Protein AF-A0A146KFC8-F1 (afdb_monomer_lite)

Organism: NCBI:txid1076344

Radius of gyration: 17.59 Å; chains: 1; bounding box: 48×44×42 Å

Structure (mmCIF, N/CA/C/O backbone):
data_AF-A0A146KFC8-F1
#
_entry.id   AF-A0A146KFC8-F1
#
loop_
_atom_site.group_PDB
_atom_site.id
_atom_site.type_symbol
_atom_site.label_atom_id
_atom_site.label_alt_id
_atom_site.label_comp_id
_atom_site.label_asym_id
_atom_site.label_entity_id
_atom_site.label_seq_id
_atom_site.pdbx_PDB_ins_code
_atom_site.Cartn_x
_atom_site.Cartn_y
_atom_site.Cartn_z
_atom_site.occupancy
_atom_site.B_iso_or_equiv
_atom_site.auth_seq_id
_atom_site.auth_comp_id
_atom_site.auth_asym_id
_atom_site.auth_atom_id
_atom_site.pdbx_PDB_model_num
ATOM 1 N N . GLN A 1 1 ? -3.294 -21.845 -7.223 1.00 36.97 1 GLN A N 1
ATOM 2 C CA . GLN A 1 1 ? -2.438 -20.679 -7.532 1.00 36.97 1 GLN A CA 1
ATOM 3 C C . GLN A 1 1 ? -1.546 -20.456 -6.321 1.00 36.97 1 GLN A C 1
ATOM 5 O O . GLN A 1 1 ? -2.034 -20.612 -5.211 1.00 36.97 1 GLN A O 1
ATOM 10 N N . GLY A 1 2 ? -0.238 -20.285 -6.530 1.00 43.56 2 GLY A N 1
ATOM 11 C CA . GLY A 1 2 ? 0.755 -20.310 -5.452 1.00 43.56 2 GLY A CA 1
ATOM 12 C C . GLY A 1 2 ? 0.636 -19.093 -4.543 1.00 43.56 2 GLY A C 1
ATOM 13 O O . GLY A 1 2 ? 0.646 -17.970 -5.039 1.00 43.56 2 GLY A O 1
ATOM 14 N N . VAL A 1 3 ? 0.520 -19.348 -3.242 1.00 50.53 3 VAL A N 1
ATOM 15 C CA . VAL A 1 3 ? 0.493 -18.348 -2.172 1.00 50.53 3 VAL A CA 1
ATOM 16 C C . VAL A 1 3 ? 1.714 -17.424 -2.313 1.00 50.53 3 VAL A C 1
ATOM 18 O O . VAL A 1 3 ? 2.828 -17.904 -2.531 1.00 50.53 3 VAL A O 1
ATOM 21 N N . ASN A 1 4 ? 1.512 -16.103 -2.240 1.00 58.44 4 ASN A N 1
ATOM 22 C CA . ASN A 1 4 ? 2.570 -15.087 -2.408 1.00 58.44 4 ASN A CA 1
ATOM 23 C C . ASN A 1 4 ? 3.562 -15.026 -1.231 1.00 58.44 4 ASN A C 1
ATOM 25 O O . ASN A 1 4 ? 4.463 -14.196 -1.230 1.00 58.44 4 ASN A O 1
ATOM 29 N N . TYR A 1 5 ? 3.391 -15.908 -0.255 1.00 59.38 5 TYR A N 1
ATOM 30 C CA . TYR A 1 5 ? 4.195 -16.071 0.943 1.00 59.38 5 TYR A CA 1
ATOM 31 C C . TYR A 1 5 ? 4.290 -17.567 1.270 1.00 59.38 5 TYR A C 1
ATOM 33 O O . TYR A 1 5 ? 3.478 -18.366 0.789 1.00 59.38 5 TYR A O 1
ATOM 41 N N . PRO A 1 6 ? 5.291 -17.996 2.055 1.00 58.28 6 PRO A N 1
ATOM 42 C CA . PRO A 1 6 ? 5.449 -19.402 2.392 1.00 58.28 6 PRO A CA 1
ATOM 43 C C . PRO A 1 6 ? 4.183 -19.934 3.078 1.00 58.28 6 PRO A C 1
ATOM 45 O O . PRO A 1 6 ? 3.779 -19.407 4.110 1.00 58.28 6 PRO A O 1
ATOM 48 N N . ALA A 1 7 ? 3.585 -21.009 2.553 1.00 57.47 7 ALA A N 1
ATOM 49 C CA . ALA A 1 7 ? 2.538 -21.746 3.259 1.00 57.47 7 ALA A CA 1
ATOM 50 C C . ALA A 1 7 ? 3.160 -22.375 4.517 1.00 57.47 7 ALA A C 1
ATOM 52 O O . ALA A 1 7 ? 3.797 -23.428 4.439 1.00 57.47 7 ALA A O 1
ATOM 53 N N . ARG A 1 8 ? 3.098 -21.692 5.664 1.00 56.09 8 ARG A N 1
ATOM 54 C CA . ARG A 1 8 ? 3.818 -22.112 6.873 1.00 56.09 8 ARG A CA 1
ATOM 55 C C . ARG A 1 8 ? 2.990 -21.911 8.132 1.00 56.09 8 ARG A C 1
ATOM 57 O O . ARG A 1 8 ? 2.421 -20.852 8.354 1.00 56.09 8 ARG A O 1
ATOM 64 N N . LYS A 1 9 ? 3.066 -22.914 9.013 1.00 56.53 9 LYS A N 1
ATOM 65 C CA . LYS A 1 9 ? 2.663 -22.829 10.427 1.00 56.53 9 LYS A CA 1
ATOM 66 C C . LYS A 1 9 ? 3.503 -21.815 11.230 1.00 56.53 9 LYS A C 1
ATOM 68 O O . LYS A 1 9 ? 3.127 -21.476 12.340 1.00 56.53 9 LYS A O 1
ATOM 73 N N . ASP A 1 10 ? 4.587 -21.297 10.641 1.00 68.81 10 ASP A N 1
ATOM 74 C CA . ASP A 1 10 ? 5.589 -20.455 11.309 1.00 68.81 10 ASP A CA 1
ATOM 75 C C . ASP A 1 10 ? 5.608 -18.998 10.820 1.00 68.81 10 ASP A C 1
ATOM 77 O O . ASP A 1 10 ? 6.592 -18.296 11.055 1.00 68.81 10 ASP A O 1
ATOM 81 N N . ILE A 1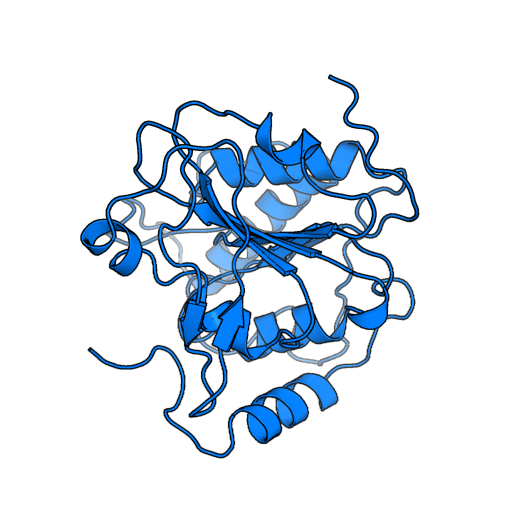 11 ? 4.584 -18.525 10.099 1.00 74.69 11 ILE A N 1
ATOM 82 C CA . ILE A 1 11 ? 4.632 -17.174 9.515 1.00 74.69 11 ILE A CA 1
ATOM 83 C C . ILE A 1 11 ? 4.742 -16.074 10.579 1.00 74.69 11 ILE A C 1
ATOM 85 O O . ILE A 1 11 ? 5.493 -15.123 10.392 1.00 74.69 11 ILE A O 1
ATOM 89 N N . GLU A 1 12 ? 4.116 -16.259 11.743 1.00 74.19 12 GLU A N 1
ATOM 90 C CA . GLU A 1 12 ? 4.261 -15.350 12.887 1.00 74.19 12 GLU A CA 1
ATOM 91 C C . GLU A 1 12 ? 5.712 -15.302 13.395 1.00 74.19 12 GLU A C 1
ATOM 93 O O . GLU A 1 12 ? 6.261 -14.229 13.637 1.00 74.19 12 GLU A O 1
ATOM 98 N N . SER A 1 13 ? 6.371 -16.462 13.504 1.00 78.06 13 SER A N 1
ATOM 99 C CA . SER A 1 13 ? 7.783 -16.558 13.900 1.00 78.06 13 SER A CA 1
ATOM 100 C C . SER A 1 13 ? 8.711 -15.937 12.850 1.00 78.06 13 SER A C 1
ATOM 102 O O . SER A 1 13 ? 9.663 -15.234 13.193 1.00 78.06 13 SER A O 1
ATOM 104 N N . TYR A 1 14 ? 8.407 -16.141 11.565 1.00 81.12 14 TYR A N 1
ATOM 105 C CA . TYR A 1 14 ? 9.132 -15.551 10.442 1.00 81.12 14 TYR A CA 1
ATOM 106 C C . TYR A 1 14 ? 9.055 -14.020 10.458 1.00 81.12 14 TYR A C 1
ATOM 108 O O . TYR A 1 14 ? 10.096 -13.363 10.491 1.00 81.12 14 TYR A O 1
ATOM 116 N N . VAL A 1 15 ? 7.843 -13.461 10.523 1.00 76.25 15 VAL A N 1
ATOM 117 C CA . VAL A 1 15 ? 7.619 -12.010 10.590 1.00 76.25 15 VAL A CA 1
ATOM 118 C C . VAL A 1 15 ? 8.284 -11.424 11.833 1.00 76.25 15 VAL A C 1
ATOM 120 O O . VAL A 1 15 ? 9.022 -10.445 11.729 1.00 76.25 15 VAL A O 1
ATOM 123 N N . LYS A 1 16 ? 8.131 -12.064 12.998 1.00 76.94 16 LYS A N 1
ATOM 124 C CA . LYS A 1 16 ? 8.766 -11.612 14.244 1.00 76.94 16 LYS A CA 1
ATOM 125 C C . LYS A 1 16 ? 10.293 -11.614 14.151 1.00 76.94 16 LYS A C 1
ATOM 127 O O . LYS A 1 16 ? 10.937 -10.686 14.634 1.00 76.94 16 LYS A O 1
ATOM 132 N N . LYS A 1 17 ? 10.893 -12.628 13.519 1.00 81.44 17 LYS A N 1
ATOM 133 C CA . LYS A 1 17 ? 12.345 -12.691 13.296 1.00 81.44 17 LYS A CA 1
ATOM 134 C C . LYS A 1 17 ? 12.825 -11.546 12.403 1.00 81.44 17 LYS A C 1
ATOM 136 O O . LYS A 1 17 ? 13.843 -10.928 12.716 1.00 81.44 17 LYS A O 1
ATOM 141 N N . LEU A 1 18 ? 12.097 -11.254 11.326 1.00 73.88 18 LEU A N 1
ATOM 142 C CA . LEU A 1 18 ? 12.413 -10.131 10.448 1.00 73.88 18 LEU A CA 1
ATOM 143 C C . LEU A 1 18 ? 12.295 -8.799 11.195 1.00 73.88 18 LEU A C 1
ATOM 145 O O . LEU A 1 18 ? 13.253 -8.037 11.228 1.00 73.88 18 LEU A O 1
ATOM 149 N N . GLN A 1 19 ? 11.175 -8.551 11.874 1.00 71.12 19 GLN A N 1
ATOM 150 C CA . GLN A 1 19 ? 10.938 -7.304 12.610 1.00 71.12 19 GLN A CA 1
ATOM 151 C C . GLN A 1 19 ? 11.968 -7.067 13.726 1.00 71.12 19 GLN A C 1
ATOM 153 O O . GLN A 1 19 ? 12.474 -5.956 13.864 1.00 71.12 19 GLN A O 1
ATOM 158 N N . ASN A 1 20 ? 12.363 -8.113 14.462 1.00 74.62 20 ASN A N 1
ATOM 159 C CA . ASN A 1 20 ? 13.389 -8.025 15.511 1.00 74.62 20 ASN A CA 1
ATOM 160 C C . ASN A 1 20 ? 14.793 -7.686 14.984 1.00 74.62 20 ASN A C 1
ATOM 162 O O . ASN A 1 20 ? 15.677 -7.343 15.769 1.00 74.62 20 ASN A O 1
ATOM 166 N N . SER A 1 21 ? 15.016 -7.800 13.673 1.00 71.31 21 SER A N 1
ATOM 167 C CA . SER A 1 21 ? 16.291 -7.450 13.044 1.00 71.31 21 SER A CA 1
ATOM 168 C C . SER A 1 21 ? 16.442 -5.937 12.833 1.00 71.31 21 SER A C 1
ATOM 170 O O . SER A 1 21 ? 17.536 -5.468 12.514 1.00 71.31 21 SER A O 1
ATOM 172 N N . PHE A 1 22 ? 15.380 -5.153 13.053 1.00 68.25 22 PHE A N 1
ATOM 173 C CA . PHE A 1 22 ? 15.364 -3.710 12.832 1.00 68.25 22 PHE A CA 1
ATOM 174 C C . PHE A 1 22 ? 15.304 -2.918 14.142 1.00 68.25 22 PHE A C 1
ATOM 176 O O . PHE A 1 22 ? 14.618 -3.275 15.098 1.00 68.25 22 PHE A O 1
ATOM 183 N N . LYS A 1 23 ? 16.021 -1.789 14.185 1.00 62.62 23 LYS A N 1
ATOM 184 C CA . LYS A 1 23 ? 15.919 -0.830 15.292 1.00 62.62 23 LYS A CA 1
ATOM 185 C C . LYS A 1 23 ? 14.699 0.062 15.073 1.00 62.62 23 LYS A C 1
ATOM 187 O O . LYS A 1 23 ? 14.652 0.788 14.082 1.00 62.62 23 LYS A O 1
ATOM 192 N N . ILE A 1 24 ? 13.752 0.025 16.007 1.00 57.41 24 ILE A N 1
ATOM 193 C CA . ILE A 1 24 ? 12.549 0.866 15.985 1.00 57.41 24 ILE A CA 1
ATOM 194 C C . ILE A 1 24 ? 12.948 2.333 16.173 1.00 57.41 24 ILE A C 1
ATOM 196 O O . ILE A 1 24 ? 13.680 2.665 17.111 1.00 57.41 24 ILE A O 1
ATOM 200 N N . ASN A 1 25 ? 12.458 3.223 15.309 1.00 54.41 25 ASN A N 1
ATOM 201 C CA . ASN A 1 25 ? 12.569 4.658 15.532 1.00 54.41 25 ASN A CA 1
ATOM 202 C C . ASN A 1 25 ? 11.404 5.138 16.420 1.00 54.41 25 ASN A C 1
ATOM 204 O O . ASN A 1 25 ? 10.259 5.132 15.966 1.00 54.41 25 ASN A O 1
ATOM 208 N N . PRO A 1 26 ? 11.658 5.641 17.640 1.00 50.50 26 PRO A N 1
ATOM 209 C CA . PRO A 1 26 ? 10.595 6.036 18.567 1.00 50.50 26 PRO A CA 1
ATOM 210 C C . PRO A 1 26 ? 9.692 7.171 18.046 1.00 50.50 26 PRO A C 1
ATOM 212 O O . PRO A 1 26 ? 8.569 7.322 18.517 1.00 50.50 26 PRO A O 1
ATOM 215 N N . ASN A 1 27 ? 10.145 7.958 17.062 1.00 48.69 27 ASN A N 1
ATOM 216 C CA . ASN A 1 27 ? 9.341 9.024 16.450 1.00 48.69 27 ASN A CA 1
ATOM 217 C C . ASN A 1 27 ? 8.416 8.527 15.328 1.00 48.69 27 ASN A C 1
ATOM 219 O O . ASN A 1 27 ? 7.478 9.230 14.961 1.00 48.69 27 ASN A O 1
ATOM 223 N N . SER A 1 28 ? 8.679 7.343 14.768 1.00 50.94 28 SER A N 1
ATOM 224 C CA . SER A 1 28 ? 7.863 6.755 13.696 1.00 50.94 28 SER A CA 1
ATOM 225 C C . SER A 1 28 ? 6.580 6.097 14.211 1.00 50.94 28 SER A C 1
ATOM 227 O O . SER A 1 28 ? 5.586 6.050 13.489 1.00 50.94 28 SER A O 1
ATOM 229 N N . CYS A 1 29 ? 6.549 5.751 15.503 1.00 53.12 29 CYS A N 1
ATOM 230 C CA . CYS A 1 29 ? 5.435 5.101 16.191 1.00 53.12 29 CYS A CA 1
ATOM 231 C C . CYS A 1 29 ? 4.161 5.956 16.314 1.00 53.12 29 CYS A C 1
ATOM 233 O O . CYS A 1 29 ? 3.289 5.592 17.088 1.00 53.12 29 CYS A O 1
ATOM 235 N N . LYS A 1 30 ? 4.049 7.099 15.626 1.00 58.75 30 LYS A N 1
ATOM 236 C CA . LYS A 1 30 ? 2.878 7.997 15.664 1.00 58.75 30 LYS A CA 1
ATOM 237 C C . LYS A 1 30 ? 2.283 8.293 14.286 1.00 58.75 30 LYS A C 1
ATOM 239 O O . LYS A 1 30 ? 1.477 9.202 14.159 1.00 58.75 30 LYS A O 1
ATOM 244 N N . THR A 1 31 ? 2.732 7.620 13.230 1.00 69.25 31 THR A N 1
ATOM 245 C CA . THR A 1 31 ? 2.216 7.863 11.873 1.00 69.25 31 THR A CA 1
ATOM 246 C C . THR A 1 31 ? 0.794 7.327 11.703 1.00 69.25 31 THR A C 1
ATOM 248 O O . THR A 1 31 ? 0.466 6.295 12.267 1.00 69.25 31 THR A O 1
ATOM 251 N N . ASN A 1 32 ? -0.027 7.970 10.873 1.00 75.69 32 ASN A N 1
ATOM 252 C CA . ASN A 1 32 ? -1.314 7.427 10.420 1.00 75.69 32 ASN A CA 1
ATOM 253 C C . ASN A 1 32 ? -1.347 7.200 8.895 1.00 75.69 32 ASN A C 1
ATOM 255 O O . ASN A 1 32 ? -2.415 6.974 8.327 1.00 75.69 32 ASN A O 1
ATOM 259 N N . LEU A 1 33 ? -0.202 7.299 8.211 1.00 78.12 33 LEU A N 1
ATOM 260 C CA . LEU A 1 33 ? -0.117 7.227 6.754 1.00 78.12 33 LEU A CA 1
ATOM 261 C C . LEU A 1 33 ? 1.218 6.617 6.317 1.00 78.12 33 LEU A C 1
ATOM 263 O O . LEU A 1 33 ? 2.288 7.178 6.573 1.00 78.12 33 LEU A O 1
ATOM 267 N N . ILE A 1 34 ? 1.144 5.502 5.593 1.00 80.81 34 ILE A N 1
ATOM 268 C CA . ILE A 1 34 ? 2.309 4.821 5.020 1.00 80.81 34 ILE A CA 1
ATOM 269 C C . ILE A 1 34 ? 2.079 4.457 3.553 1.00 80.81 34 ILE A C 1
ATOM 271 O O . ILE A 1 34 ? 0.946 4.209 3.132 1.00 80.81 34 ILE A O 1
ATOM 275 N N . MET A 1 35 ? 3.165 4.415 2.783 1.00 83.25 35 MET A N 1
ATOM 276 C CA . MET A 1 35 ? 3.189 3.833 1.443 1.00 83.25 35 MET A CA 1
ATOM 277 C C . MET A 1 35 ? 4.138 2.643 1.422 1.00 83.25 35 MET A C 1
ATOM 279 O O . MET A 1 35 ? 5.302 2.767 1.813 1.00 83.25 35 MET A O 1
ATOM 283 N N . VAL A 1 36 ? 3.629 1.504 0.960 1.00 82.19 36 VAL A N 1
ATOM 284 C CA . VAL A 1 36 ? 4.337 0.220 0.945 1.00 82.19 36 VAL A CA 1
ATOM 285 C C . VAL A 1 36 ? 4.145 -0.507 -0.393 1.00 82.19 36 VAL A C 1
ATOM 287 O O . VAL A 1 36 ? 3.103 -0.349 -1.034 1.00 82.19 36 VAL A O 1
ATOM 290 N N . PRO A 1 37 ? 5.116 -1.328 -0.825 1.00 78.81 37 PRO A N 1
ATOM 291 C CA . PRO A 1 37 ? 5.012 -2.109 -2.051 1.00 78.81 37 PRO A CA 1
ATOM 292 C C . PRO A 1 37 ? 4.224 -3.409 -1.815 1.00 78.81 37 PRO A C 1
ATOM 294 O O . PRO A 1 37 ? 3.912 -3.770 -0.683 1.00 78.81 37 PRO A O 1
ATOM 297 N N . HIS A 1 38 ? 3.930 -4.157 -2.881 1.00 76.38 38 HIS A N 1
ATOM 298 C CA . HIS A 1 38 ? 3.173 -5.418 -2.789 1.00 76.38 38 HIS A CA 1
ATOM 299 C C . HIS A 1 38 ? 3.746 -6.576 -3.616 1.00 76.38 38 HIS A C 1
ATOM 301 O O . HIS A 1 38 ? 3.036 -7.530 -3.945 1.00 76.38 38 HIS A O 1
ATOM 307 N N . ALA A 1 39 ? 5.025 -6.507 -3.992 1.00 66.69 39 ALA A N 1
ATOM 308 C CA . ALA A 1 39 ? 5.665 -7.610 -4.703 1.00 66.69 39 ALA A CA 1
ATOM 309 C C . ALA A 1 39 ? 6.223 -8.677 -3.747 1.00 66.69 39 ALA A C 1
ATOM 311 O O . ALA A 1 39 ? 6.775 -8.392 -2.682 1.00 66.69 39 ALA A O 1
ATOM 312 N N . LYS A 1 40 ? 6.172 -9.922 -4.235 1.00 57.44 40 LYS A N 1
ATOM 313 C CA . LYS A 1 40 ? 6.528 -11.204 -3.592 1.00 57.44 40 LYS A CA 1
ATOM 314 C C . LYS A 1 40 ? 7.886 -11.302 -2.876 1.00 57.44 40 LYS A C 1
ATOM 316 O O . LYS A 1 40 ? 8.179 -12.349 -2.316 1.00 57.44 40 LYS A O 1
ATOM 321 N N . ARG A 1 41 ? 8.762 -10.300 -2.968 1.00 60.91 41 ARG A N 1
ATOM 322 C CA . ARG A 1 41 ? 10.128 -10.336 -2.410 1.00 60.91 41 ARG A CA 1
ATOM 323 C C . ARG A 1 41 ? 10.428 -9.199 -1.433 1.00 60.91 41 ARG A C 1
ATOM 325 O O . ARG A 1 41 ? 11.564 -9.059 -1.009 1.00 60.91 41 ARG A O 1
ATOM 332 N N . HIS A 1 42 ? 9.429 -8.408 -1.050 1.00 65.50 42 HIS A N 1
ATOM 333 C CA . HIS A 1 42 ? 9.625 -7.235 -0.189 1.00 65.50 42 HIS A CA 1
ATOM 334 C C . HIS A 1 42 ? 9.457 -7.512 1.304 1.00 65.50 42 HIS A C 1
ATOM 336 O O . HIS A 1 42 ? 9.230 -6.578 2.062 1.00 65.50 42 HIS A O 1
ATOM 342 N N . ASP A 1 43 ? 9.575 -8.758 1.759 1.00 71.50 43 ASP A N 1
ATOM 343 C CA . ASP A 1 43 ? 9.267 -9.113 3.150 1.00 71.50 43 ASP A CA 1
ATOM 344 C C . ASP A 1 43 ? 10.162 -8.376 4.155 1.00 71.50 43 ASP A C 1
ATOM 346 O O . ASP A 1 43 ? 9.679 -7.965 5.205 1.00 71.50 43 ASP A O 1
ATOM 350 N N . GLU A 1 44 ? 11.434 -8.124 3.832 1.00 70.25 44 GLU A N 1
ATOM 351 C CA . GLU A 1 44 ? 12.332 -7.318 4.671 1.00 70.25 44 GLU A CA 1
ATOM 352 C C . GLU A 1 44 ? 11.922 -5.843 4.712 1.00 70.25 44 GLU A C 1
ATOM 354 O O . GLU A 1 44 ? 11.888 -5.240 5.783 1.00 70.25 44 GLU A O 1
ATOM 359 N N . LEU A 1 45 ? 11.557 -5.273 3.561 1.00 70.38 45 LEU A N 1
ATOM 360 C CA . LEU A 1 45 ? 11.122 -3.882 3.452 1.00 70.38 45 LEU A CA 1
ATOM 361 C C . LEU A 1 45 ? 9.781 -3.661 4.158 1.00 70.38 45 LEU A C 1
ATOM 363 O O . LEU A 1 45 ? 9.631 -2.704 4.914 1.00 70.38 45 LEU A O 1
ATOM 367 N N . LEU A 1 46 ? 8.824 -4.570 3.971 1.00 75.00 46 LEU A N 1
ATOM 368 C CA . LEU A 1 46 ? 7.549 -4.576 4.683 1.00 75.00 46 LEU A CA 1
ATOM 369 C C . LEU A 1 46 ? 7.768 -4.791 6.183 1.00 75.00 46 LEU A C 1
ATOM 371 O O . LEU A 1 46 ? 7.219 -4.054 6.994 1.00 75.00 46 LEU A O 1
ATOM 375 N N . SER A 1 47 ? 8.641 -5.718 6.580 1.00 77.25 47 SER A N 1
ATOM 376 C CA . SER A 1 47 ? 8.970 -5.931 7.996 1.00 77.25 47 SER A CA 1
ATOM 377 C C . SER A 1 47 ? 9.586 -4.692 8.636 1.00 77.25 47 SER A C 1
ATOM 379 O O . SER A 1 47 ? 9.184 -4.314 9.737 1.00 77.25 47 SER A O 1
ATOM 381 N N . TYR A 1 48 ? 10.513 -4.025 7.943 1.00 74.19 48 TYR A N 1
ATOM 382 C CA . TYR A 1 48 ? 11.048 -2.739 8.377 1.00 74.19 48 TYR A CA 1
ATOM 383 C C . TYR A 1 48 ? 9.916 -1.722 8.541 1.00 74.19 48 TYR A C 1
ATOM 385 O O . TYR A 1 48 ? 9.791 -1.128 9.611 1.00 74.19 48 TYR A O 1
ATOM 393 N N . SER A 1 49 ? 9.046 -1.607 7.535 1.00 75.12 49 SER A N 1
ATOM 394 C CA . SER A 1 49 ? 7.908 -0.684 7.506 1.00 75.12 49 SER A CA 1
ATOM 395 C C . SER A 1 49 ? 6.981 -0.848 8.702 1.00 75.12 49 SER A C 1
ATOM 397 O O . SER A 1 49 ? 6.719 0.100 9.438 1.00 75.12 49 SER A O 1
ATOM 399 N N . TYR A 1 50 ? 6.517 -2.074 8.923 1.00 79.81 50 TYR A N 1
ATOM 400 C CA . TYR A 1 50 ? 5.553 -2.390 9.965 1.00 79.81 50 TYR A CA 1
ATOM 401 C C . TYR A 1 50 ? 6.179 -2.395 11.361 1.00 79.81 50 TYR A C 1
ATOM 403 O O . TYR A 1 50 ? 5.494 -2.068 12.323 1.00 79.81 50 TYR A O 1
ATOM 411 N N . SER A 1 51 ? 7.485 -2.666 11.490 1.00 75.56 51 SER A N 1
ATOM 412 C CA . SER A 1 51 ? 8.193 -2.531 12.776 1.00 75.56 51 SER A CA 1
ATOM 413 C C . SER A 1 51 ? 8.303 -1.083 13.274 1.00 75.56 51 SER A C 1
ATOM 415 O O . SER A 1 51 ? 8.584 -0.866 14.450 1.00 75.56 51 SER A O 1
ATOM 417 N N . GLN A 1 52 ? 8.076 -0.091 12.405 1.00 71.12 52 GLN A N 1
ATOM 418 C CA . GLN A 1 52 ? 8.033 1.324 12.788 1.00 71.12 52 GLN A CA 1
ATOM 419 C C . GLN A 1 52 ? 6.690 1.741 13.418 1.00 71.12 52 GLN A C 1
ATOM 421 O O . GLN A 1 52 ? 6.561 2.867 13.897 1.00 71.12 52 GLN A O 1
ATOM 426 N N . LEU A 1 53 ? 5.678 0.869 13.405 1.00 75.56 53 LEU A N 1
ATOM 427 C CA . LEU A 1 53 ? 4.325 1.185 13.852 1.00 75.56 53 LEU A CA 1
ATOM 428 C C . LEU A 1 53 ? 4.050 0.646 15.256 1.00 75.56 53 LEU A C 1
ATOM 430 O O . LEU A 1 53 ? 4.408 -0.482 15.585 1.00 75.56 53 LEU A O 1
ATOM 434 N N . ASP A 1 54 ? 3.335 1.432 16.061 1.00 79.00 54 ASP A N 1
ATOM 435 C CA . ASP A 1 54 ? 2.680 0.931 17.272 1.00 79.00 54 ASP A CA 1
ATOM 436 C C . ASP A 1 54 ? 1.211 0.659 16.953 1.00 79.00 54 ASP A C 1
ATOM 438 O O . ASP A 1 54 ? 0.400 1.583 16.888 1.00 79.00 54 ASP A O 1
ATOM 442 N N . PHE A 1 55 ? 0.863 -0.608 16.720 1.00 84.19 55 PHE A N 1
ATOM 443 C CA . PHE A 1 55 ? -0.498 -0.969 16.327 1.00 84.19 55 PHE A CA 1
ATOM 444 C C . PHE A 1 55 ? -1.554 -0.677 17.400 1.00 84.19 55 PHE A C 1
ATOM 446 O O . PHE A 1 55 ? -2.722 -0.522 17.053 1.00 84.19 55 PHE A O 1
ATOM 453 N N . ASN A 1 56 ? -1.167 -0.545 18.675 1.00 85.62 56 ASN A N 1
ATOM 454 C CA . ASN A 1 56 ? -2.114 -0.295 19.769 1.00 85.62 56 ASN A CA 1
ATOM 455 C C . ASN A 1 56 ? -2.758 1.098 19.703 1.00 85.62 56 ASN A C 1
ATOM 457 O O . ASN A 1 56 ? -3.741 1.356 20.397 1.00 85.62 56 ASN A O 1
ATOM 461 N N . GLN A 1 57 ? -2.209 2.013 18.900 1.00 80.88 57 GLN A N 1
ATOM 462 C CA . GLN A 1 57 ? -2.768 3.354 18.743 1.00 80.88 57 GLN A CA 1
ATOM 463 C C . GLN A 1 57 ? -3.921 3.416 17.730 1.00 80.88 57 GLN A C 1
ATOM 465 O O . GLN A 1 57 ? -4.662 4.402 17.717 1.00 80.88 57 GLN A O 1
ATOM 470 N N . TYR A 1 58 ? -4.064 2.399 16.875 1.00 86.00 58 TYR A N 1
ATOM 471 C CA . TYR A 1 58 ? -5.076 2.373 15.825 1.00 86.00 58 TYR A CA 1
ATOM 472 C C . TYR A 1 58 ? -6.299 1.574 16.270 1.00 86.00 58 TYR A C 1
ATOM 474 O O . TYR A 1 58 ? -6.199 0.591 16.994 1.00 86.00 58 TYR A O 1
ATOM 482 N N . GLU A 1 59 ? -7.468 1.986 15.794 1.00 91.19 59 GLU A N 1
ATOM 483 C CA . GLU A 1 59 ? -8.703 1.195 15.859 1.00 91.19 59 GLU A CA 1
ATOM 484 C C . GLU A 1 59 ? -9.048 0.610 14.481 1.00 91.19 59 GLU A C 1
ATOM 486 O O . GLU A 1 59 ? -9.821 -0.345 14.372 1.00 91.19 59 GLU A O 1
ATOM 491 N N . GLN A 1 60 ? -8.500 1.211 13.419 1.00 92.88 60 GLN A N 1
ATOM 492 C CA . GLN A 1 60 ? -8.870 0.946 12.037 1.00 92.88 60 GLN A CA 1
ATOM 493 C C . GLN A 1 60 ? -7.647 0.963 11.115 1.00 92.88 60 GLN A C 1
ATOM 495 O O . GLN A 1 60 ? -6.688 1.706 11.339 1.00 92.88 60 GLN A O 1
ATOM 500 N N . VAL A 1 61 ? -7.713 0.188 10.035 1.00 94.69 61 VAL A N 1
ATOM 501 C CA . VAL A 1 61 ? -6.726 0.177 8.951 1.00 94.69 61 VAL A CA 1
ATOM 502 C C . VAL A 1 61 ? -7.459 0.297 7.623 1.00 94.69 61 VAL A C 1
ATOM 504 O O . VAL A 1 61 ? -8.365 -0.484 7.341 1.00 94.69 61 VAL A O 1
ATOM 507 N N . CYS A 1 62 ? -7.063 1.255 6.790 1.00 94.88 62 CYS A N 1
ATOM 508 C CA . CYS A 1 62 ? -7.603 1.424 5.447 1.00 94.88 62 CYS A CA 1
ATOM 509 C C . CYS A 1 62 ? -6.516 1.168 4.404 1.00 94.88 62 CYS A C 1
ATOM 511 O O . CYS A 1 62 ? -5.620 1.993 4.220 1.00 94.88 62 CYS A O 1
ATOM 513 N N . PHE A 1 63 ? -6.620 0.047 3.694 1.00 95.06 63 PHE A N 1
ATOM 514 C CA . PHE A 1 63 ? -5.788 -0.238 2.530 1.00 95.06 63 PHE A CA 1
ATOM 515 C C . PHE A 1 63 ? -6.351 0.466 1.297 1.00 95.06 63 PHE A C 1
ATOM 517 O O . PHE A 1 63 ? -7.520 0.282 0.957 1.00 95.06 63 PHE A O 1
ATOM 524 N N . ILE A 1 64 ? -5.507 1.222 0.600 1.00 93.38 64 ILE A N 1
ATOM 525 C CA . ILE A 1 64 ? -5.823 1.850 -0.684 1.00 93.38 64 ILE A CA 1
ATOM 526 C C . ILE A 1 64 ? -4.886 1.247 -1.728 1.00 93.38 64 ILE A C 1
ATOM 528 O O . ILE A 1 64 ? -3.674 1.456 -1.686 1.00 93.38 64 ILE A O 1
ATOM 532 N N . CYS A 1 65 ? -5.448 0.459 -2.636 1.00 91.94 65 CYS A N 1
ATOM 533 C CA . CYS A 1 65 ? -4.711 -0.308 -3.636 1.00 91.94 65 CYS A CA 1
ATOM 534 C C . CYS A 1 65 ? -4.937 0.256 -5.035 1.00 91.94 65 CYS A C 1
ATOM 536 O O . CYS A 1 65 ? -6.019 0.764 -5.338 1.00 91.94 65 CYS A O 1
ATOM 538 N N . SER A 1 66 ? -3.941 0.100 -5.907 1.00 86.25 66 SER A N 1
ATOM 539 C CA . SER A 1 66 ? -4.084 0.465 -7.318 1.00 86.25 66 SER A CA 1
ATOM 540 C C . SER A 1 66 ? -5.089 -0.451 -8.015 1.00 86.25 66 SER A C 1
ATOM 542 O O . SER A 1 66 ? -5.148 -1.659 -7.747 1.00 86.25 66 SER A O 1
ATOM 544 N N . SER A 1 67 ? -5.884 0.116 -8.920 1.00 88.75 67 SER A N 1
ATOM 545 C CA . SER A 1 67 ? -6.782 -0.651 -9.771 1.00 88.75 67 SER A CA 1
ATOM 546 C C . SER A 1 67 ? -6.944 -0.020 -11.152 1.00 88.75 67 SER A C 1
ATOM 548 O O . SER A 1 67 ? -6.867 1.197 -11.315 1.00 88.75 67 SER A O 1
ATOM 550 N N . ASN A 1 68 ? -7.256 -0.858 -12.143 1.00 86.25 68 ASN A N 1
ATOM 551 C CA . ASN A 1 68 ? -7.619 -0.416 -13.495 1.00 86.25 68 ASN A CA 1
ATOM 552 C C . ASN A 1 68 ? -9.137 -0.193 -13.625 1.00 86.25 68 ASN A C 1
ATOM 554 O O . ASN A 1 68 ? -9.712 -0.346 -14.704 1.00 86.25 68 ASN A O 1
ATOM 558 N N . MET A 1 69 ? -9.822 0.043 -12.505 1.00 88.44 69 MET A N 1
ATOM 559 C CA . MET A 1 69 ? -11.263 0.249 -12.481 1.00 88.44 69 MET A CA 1
ATOM 560 C C . MET A 1 69 ? -11.580 1.709 -12.791 1.00 88.44 69 MET A C 1
ATOM 562 O O . MET A 1 69 ? -10.909 2.617 -12.311 1.00 88.44 69 MET A O 1
ATOM 566 N N . LYS A 1 70 ? -12.666 1.931 -13.536 1.00 88.94 70 LYS A N 1
ATOM 567 C CA . LYS A 1 70 ? -13.146 3.286 -13.826 1.00 88.94 70 LYS A CA 1
ATOM 568 C C . LYS A 1 70 ? -13.541 4.041 -12.551 1.00 88.94 70 LYS A C 1
ATOM 570 O O . LYS A 1 70 ? -13.253 5.222 -12.428 1.00 88.94 70 LYS A O 1
ATOM 575 N N . ASN A 1 71 ? -14.189 3.348 -11.616 1.00 90.69 71 ASN A N 1
ATOM 576 C CA . ASN A 1 71 ? -14.678 3.939 -10.376 1.00 90.69 71 ASN A CA 1
ATOM 577 C C . ASN A 1 71 ? -13.950 3.339 -9.173 1.00 90.69 71 ASN A C 1
ATOM 579 O O . ASN A 1 71 ? -13.635 2.141 -9.173 1.00 90.69 71 ASN A O 1
ATOM 583 N N . THR A 1 72 ? -13.756 4.149 -8.139 1.00 92.88 72 THR A N 1
ATOM 584 C CA . THR A 1 72 ? -13.246 3.709 -6.842 1.00 92.88 72 THR A CA 1
ATOM 585 C C . THR A 1 72 ? -14.267 2.788 -6.180 1.00 92.88 72 THR A C 1
ATOM 587 O O . THR A 1 72 ? -15.457 3.093 -6.107 1.00 92.88 72 THR A O 1
ATOM 590 N N . CYS A 1 73 ? -13.812 1.624 -5.728 1.00 94.75 73 CYS A N 1
ATOM 591 C CA . CYS A 1 73 ? -14.671 0.574 -5.185 1.00 94.75 73 CYS A CA 1
ATOM 592 C C . CYS A 1 73 ? -14.045 -0.080 -3.952 1.00 94.75 73 CYS A C 1
ATOM 594 O O . CYS A 1 73 ? -12.851 0.060 -3.704 1.00 94.75 73 CYS A O 1
ATOM 596 N N . GLN A 1 74 ? -14.846 -0.792 -3.165 1.00 95.38 74 GLN A N 1
ATOM 597 C CA . GLN A 1 74 ? -14.383 -1.549 -1.999 1.00 95.38 74 GLN A CA 1
ATOM 598 C C . GLN A 1 74 ? -14.404 -3.059 -2.255 1.00 95.38 74 GLN A C 1
ATOM 600 O O . GLN A 1 74 ? -15.105 -3.536 -3.152 1.00 95.38 74 GLN A O 1
ATOM 605 N N . THR A 1 75 ? -13.672 -3.821 -1.442 1.00 95.50 75 THR A N 1
ATOM 606 C CA . THR A 1 75 ? -13.771 -5.290 -1.444 1.00 95.50 75 THR A CA 1
ATOM 607 C C . THR A 1 75 ? -15.209 -5.766 -1.162 1.00 95.50 75 THR A C 1
ATOM 609 O O . THR A 1 75 ? -15.879 -5.209 -0.286 1.00 95.50 75 THR A O 1
ATOM 612 N N . PRO A 1 76 ? -15.703 -6.812 -1.855 1.00 95.50 76 PRO A N 1
ATOM 613 C CA . PRO A 1 76 ? -16.965 -7.462 -1.508 1.00 95.50 76 PRO A CA 1
ATOM 614 C C . PRO A 1 76 ? -16.807 -8.412 -0.308 1.00 95.50 76 PRO A C 1
ATOM 616 O O . PRO A 1 76 ? -17.798 -8.848 0.281 1.00 95.50 76 PRO A O 1
ATOM 619 N N . PHE A 1 77 ? -15.573 -8.777 0.052 1.00 93.94 77 PHE A N 1
ATOM 620 C CA . PHE A 1 77 ? -15.301 -9.757 1.096 1.00 93.94 77 PHE A CA 1
ATOM 621 C C . PHE A 1 77 ? -15.368 -9.114 2.479 1.00 93.94 77 PHE A C 1
ATOM 623 O O . PHE A 1 77 ? -14.704 -8.118 2.741 1.00 93.94 77 PHE A 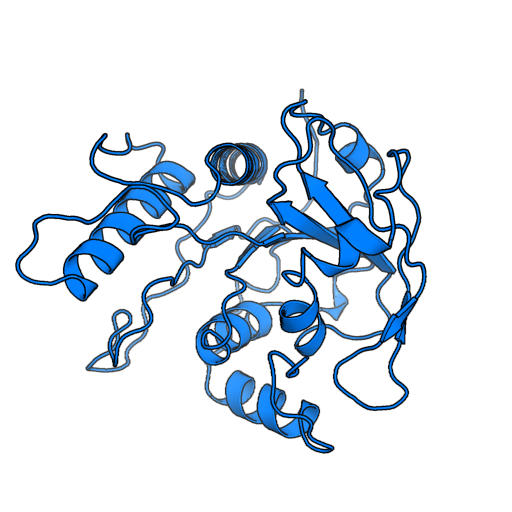O 1
ATOM 630 N N . ARG A 1 78 ? -16.150 -9.722 3.376 1.00 94.31 78 ARG A N 1
ATOM 631 C CA . ARG A 1 78 ? -16.261 -9.317 4.792 1.00 94.31 78 ARG A CA 1
ATOM 632 C C . ARG A 1 78 ? -15.254 -10.021 5.689 1.00 94.31 78 ARG A C 1
ATOM 634 O O . ARG A 1 78 ? -14.926 -9.525 6.754 1.00 94.31 78 ARG A O 1
ATOM 641 N N . HIS A 1 79 ? -14.767 -11.166 5.230 1.00 92.25 79 HIS A N 1
ATOM 642 C CA . HIS A 1 79 ? -13.766 -11.959 5.916 1.00 92.25 79 HIS A CA 1
ATOM 643 C C . HIS A 1 79 ? -12.672 -12.290 4.914 1.00 92.25 79 HIS A C 1
ATOM 645 O O . HIS A 1 79 ? -12.963 -12.804 3.831 1.00 92.25 79 HIS A O 1
ATOM 651 N N . TRP A 1 80 ? -11.428 -12.000 5.272 1.00 89.12 80 TRP A N 1
ATOM 652 C CA . TRP A 1 80 ? -10.262 -12.360 4.476 1.00 89.12 80 TRP A CA 1
ATOM 653 C C . TRP A 1 80 ? -9.414 -13.350 5.258 1.00 89.12 80 TRP A C 1
ATOM 655 O O . TRP A 1 80 ? -9.024 -13.072 6.391 1.00 89.12 80 TRP A O 1
ATOM 665 N N . GLN A 1 81 ? -9.140 -14.514 4.673 1.00 84.69 81 GLN A N 1
ATOM 666 C CA . GLN A 1 81 ? -8.300 -15.510 5.326 1.00 84.69 81 GLN A CA 1
ATOM 667 C C . GLN A 1 81 ? -6.852 -15.014 5.381 1.00 84.69 81 GLN A C 1
ATOM 669 O O . GLN A 1 81 ? -6.250 -14.712 4.352 1.00 84.69 81 GLN A O 1
ATOM 674 N N . GLY A 1 82 ? -6.312 -14.920 6.592 1.00 78.69 82 GLY A N 1
ATOM 675 C CA . GLY A 1 82 ? -4.923 -14.562 6.827 1.00 78.69 82 GLY A CA 1
ATOM 676 C C . GLY A 1 82 ? -3.942 -15.673 6.446 1.00 78.69 82 GLY A C 1
ATOM 677 O O . GLY A 1 82 ? -4.343 -16.784 6.091 1.00 78.69 82 GLY A O 1
ATOM 678 N N . PRO A 1 83 ? -2.634 -15.408 6.575 1.00 70.25 83 PRO A N 1
ATOM 679 C CA . PRO A 1 83 ? -1.607 -16.388 6.239 1.00 70.25 83 PRO A CA 1
ATOM 680 C C . PRO A 1 83 ? -1.523 -17.568 7.221 1.00 70.25 83 PRO A C 1
ATOM 682 O O . PRO A 1 83 ? -1.001 -18.629 6.874 1.00 70.25 83 PRO A O 1
ATOM 685 N N . VAL A 1 84 ? -2.014 -17.403 8.453 1.00 69.12 84 VAL A N 1
ATOM 686 C CA . VAL A 1 84 ? -2.112 -18.476 9.448 1.00 69.12 84 VA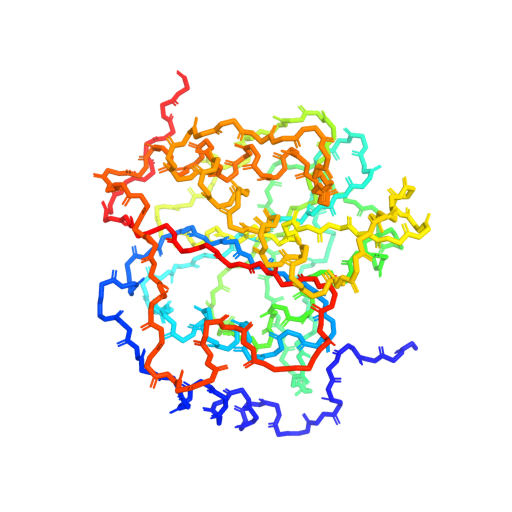L A CA 1
ATOM 687 C C . VAL A 1 84 ? -3.459 -19.175 9.283 1.00 69.12 84 VAL A C 1
ATOM 689 O O . VAL A 1 84 ? -4.515 -18.539 9.270 1.00 69.12 84 VAL A O 1
ATOM 692 N N . SER A 1 85 ? -3.442 -20.508 9.204 1.00 61.00 85 SER A N 1
ATOM 693 C CA . SER A 1 85 ? -4.668 -21.311 9.156 1.00 61.00 85 SER A CA 1
ATOM 694 C C . SER A 1 85 ? -5.582 -20.970 10.341 1.00 61.00 85 SER A C 1
ATOM 696 O O . SER A 1 85 ? -5.142 -21.074 11.484 1.00 61.00 85 SER A O 1
ATOM 698 N N . ASN A 1 86 ? -6.846 -20.627 10.060 1.00 68.31 86 ASN A N 1
ATOM 699 C CA . ASN A 1 86 ? -7.897 -20.209 11.008 1.00 68.31 86 ASN A CA 1
ATOM 700 C C . ASN A 1 86 ? -7.877 -18.740 11.465 1.00 68.31 86 ASN A C 1
ATOM 702 O O . ASN A 1 86 ? -8.674 -18.379 12.329 1.00 68.31 86 ASN A O 1
ATOM 706 N N . GLN A 1 87 ? -7.031 -17.886 10.886 1.00 77.94 87 GLN A N 1
ATOM 707 C CA . GLN A 1 87 ? -7.102 -16.439 11.100 1.00 77.94 87 GLN A CA 1
ATOM 708 C C . GLN A 1 87 ? -7.947 -15.771 10.011 1.00 77.94 87 GLN A C 1
ATOM 710 O O . GLN A 1 87 ? -7.747 -16.025 8.821 1.00 77.94 87 GLN A O 1
ATOM 715 N N . TYR A 1 88 ? -8.877 -14.909 10.422 1.00 87.31 88 TYR A N 1
ATOM 716 C CA . TYR A 1 88 ? -9.722 -14.129 9.521 1.00 87.31 88 TYR A CA 1
ATOM 717 C C . TYR A 1 88 ? -9.677 -12.656 9.912 1.00 87.31 88 TYR A C 1
ATOM 719 O O . TYR A 1 88 ? -9.867 -12.308 11.074 1.00 87.31 88 TYR A O 1
ATOM 727 N N . PHE A 1 89 ? -9.446 -11.805 8.921 1.00 90.81 89 PHE A N 1
ATOM 728 C CA . PHE A 1 89 ? -9.527 -10.357 9.044 1.00 90.81 89 PHE A CA 1
ATOM 729 C C . PHE A 1 89 ? -10.939 -9.898 8.685 1.00 90.81 89 PHE A C 1
ATOM 731 O O . PHE A 1 89 ? -11.454 -10.284 7.631 1.00 90.81 89 PHE A O 1
ATOM 738 N N . GLU A 1 90 ? -11.556 -9.088 9.545 1.00 93.12 90 GLU A N 1
ATOM 739 C CA . GLU A 1 90 ? -12.903 -8.549 9.336 1.00 93.12 90 GLU A CA 1
ATOM 740 C C . GLU A 1 90 ? -12.848 -7.203 8.601 1.00 93.12 90 GLU A C 1
ATOM 742 O O . GLU A 1 90 ? -12.195 -6.256 9.048 1.00 93.12 90 GLU A O 1
ATOM 747 N N . PHE A 1 91 ? -13.542 -7.129 7.463 1.00 94.62 91 PHE A N 1
ATOM 748 C CA . PHE A 1 91 ? -13.597 -5.953 6.599 1.00 94.62 91 PHE A CA 1
ATOM 749 C C . PHE A 1 91 ? -14.966 -5.263 6.666 1.00 94.62 91 PHE A C 1
ATOM 751 O O . PHE A 1 91 ? -15.982 -5.795 6.199 1.00 94.62 91 PHE A O 1
ATOM 758 N N . ASP A 1 92 ? -14.975 -4.035 7.182 1.00 95.06 92 ASP A N 1
ATOM 759 C CA . ASP A 1 92 ? -16.168 -3.196 7.304 1.00 95.06 92 ASP A CA 1
ATOM 760 C C . ASP A 1 92 ? -16.570 -2.569 5.953 1.00 95.06 92 ASP A C 1
ATOM 762 O O . ASP A 1 92 ? -15.820 -2.566 4.971 1.00 95.06 92 ASP A O 1
ATOM 766 N N . LYS A 1 93 ? -17.809 -2.064 5.885 1.00 94.44 93 LYS A N 1
ATOM 767 C CA . LYS A 1 93 ? -18.343 -1.361 4.710 1.00 94.44 93 LYS A CA 1
ATOM 768 C C . LYS A 1 93 ? -18.008 0.125 4.747 1.00 94.44 93 LYS A C 1
ATOM 770 O O . LYS A 1 93 ? -18.163 0.769 5.780 1.00 94.44 93 LYS A O 1
ATOM 775 N N . LEU A 1 94 ? -17.637 0.655 3.588 1.00 93.56 94 LEU A N 1
ATOM 776 C CA . LEU A 1 94 ? -17.688 2.081 3.267 1.00 93.56 94 LEU A CA 1
ATOM 777 C C . LEU A 1 94 ? -18.898 2.358 2.368 1.00 93.56 94 LEU A C 1
ATOM 779 O O . LEU A 1 94 ? -19.431 1.440 1.741 1.00 93.56 94 LEU A O 1
ATOM 783 N N . ASP A 1 95 ? -19.309 3.616 2.259 1.00 93.75 95 ASP A N 1
ATOM 784 C CA . ASP A 1 95 ? -20.254 4.062 1.226 1.00 93.75 95 ASP A CA 1
ATOM 785 C C . ASP A 1 95 ? -19.548 4.155 -0.141 1.00 93.75 95 ASP A C 1
ATOM 787 O O . ASP A 1 95 ? -19.216 5.229 -0.638 1.00 93.75 95 ASP A O 1
ATOM 791 N N . LEU A 1 96 ? -19.205 2.988 -0.690 1.00 93.94 96 LEU A N 1
ATOM 792 C CA . LEU A 1 96 ? -18.550 2.794 -1.982 1.00 93.94 96 LEU A CA 1
ATOM 793 C C . LEU A 1 96 ? -19.169 1.586 -2.698 1.00 93.94 96 LEU A C 1
ATOM 795 O O . LEU A 1 96 ? -19.569 0.619 -2.039 1.00 93.94 96 LEU A O 1
ATOM 799 N N . PRO A 1 97 ? -19.199 1.566 -4.041 1.00 94.69 97 PRO A N 1
ATOM 800 C CA . PRO A 1 97 ? -19.606 0.372 -4.773 1.00 94.69 97 PRO A CA 1
ATOM 801 C C . PRO A 1 97 ? -18.653 -0.797 -4.479 1.00 94.69 97 PRO A C 1
ATOM 803 O O . PRO A 1 97 ? -17.448 -0.608 -4.316 1.00 94.69 97 PRO A O 1
ATOM 806 N N . GLU A 1 98 ? -19.180 -2.018 -4.423 1.00 95.94 98 GLU A N 1
ATOM 807 C CA . GLU A 1 98 ? -18.366 -3.230 -4.274 1.00 95.94 98 GLU A CA 1
ATOM 808 C C . GLU A 1 98 ? -17.824 -3.679 -5.641 1.00 95.94 98 GLU A C 1
ATOM 810 O O . GLU A 1 98 ? -18.537 -3.670 -6.650 1.00 95.94 98 GLU A O 1
ATOM 815 N N . ILE A 1 99 ? -16.555 -4.091 -5.692 1.00 94.38 99 ILE A N 1
ATOM 816 C CA . ILE A 1 99 ? -16.006 -4.764 -6.874 1.00 94.38 99 ILE A CA 1
ATOM 817 C C . ILE A 1 99 ? -16.564 -6.191 -6.972 1.00 94.38 99 ILE A C 1
ATOM 819 O O . ILE A 1 99 ? -16.789 -6.859 -5.966 1.00 94.38 99 ILE A O 1
ATOM 823 N N . ALA A 1 100 ? -16.752 -6.694 -8.195 1.00 93.31 100 ALA A N 1
ATOM 824 C CA . ALA A 1 100 ? -17.133 -8.089 -8.404 1.00 93.31 100 ALA A CA 1
ATOM 825 C C . ALA A 1 100 ? -16.082 -9.050 -7.788 1.00 93.31 100 ALA A C 1
ATOM 827 O O . ALA A 1 100 ? -14.881 -8.827 -7.989 1.00 93.31 100 ALA A O 1
ATOM 828 N N . PRO A 1 101 ? -16.486 -10.119 -7.068 1.00 91.94 101 PRO A N 1
ATOM 829 C CA . PRO A 1 101 ? -15.552 -11.008 -6.366 1.00 91.94 101 PRO A CA 1
ATOM 830 C C . PRO A 1 101 ? -14.458 -11.618 -7.252 1.00 91.94 101 PRO A C 1
ATOM 832 O O . PRO A 1 101 ? -13.294 -11.663 -6.863 1.00 91.94 101 PRO A O 1
ATOM 835 N N . ASP A 1 102 ? -14.799 -12.031 -8.472 1.00 90.38 102 ASP A N 1
ATOM 836 C CA . ASP A 1 102 ? -13.865 -12.602 -9.450 1.00 90.38 102 ASP A CA 1
ATOM 837 C C . ASP A 1 102 ? -12.799 -11.594 -9.913 1.00 90.38 102 ASP A C 1
ATOM 839 O O . ASP A 1 102 ? -11.655 -11.964 -10.186 1.00 90.38 102 ASP A O 1
ATOM 843 N N . LYS A 1 103 ? -13.161 -10.307 -9.982 1.00 89.62 103 LYS A N 1
ATOM 844 C CA . LYS A 1 103 ? -12.226 -9.215 -10.266 1.00 89.62 103 LYS A CA 1
ATOM 845 C C . LYS A 1 103 ? -11.379 -8.882 -9.044 1.00 89.62 103 LYS A C 1
ATOM 847 O O . LYS A 1 103 ? -10.184 -8.668 -9.211 1.00 89.62 103 LYS A O 1
ATOM 852 N N . CYS A 1 104 ? -11.961 -8.890 -7.844 1.00 89.38 104 CYS A N 1
ATOM 853 C CA . CYS A 1 104 ? -11.249 -8.658 -6.583 1.00 89.38 104 CYS A CA 1
ATOM 854 C C . CYS A 1 104 ? -10.054 -9.608 -6.421 1.00 89.38 104 CYS A C 1
ATOM 856 O O . CYS A 1 104 ? -8.954 -9.178 -6.090 1.00 89.38 104 CYS A O 1
ATOM 858 N N . LEU A 1 105 ? -10.242 -10.891 -6.744 1.00 86.19 105 LEU A N 1
ATOM 859 C CA . LEU A 1 105 ? -9.194 -11.916 -6.655 1.00 86.19 105 LEU A CA 1
ATOM 860 C C . LEU A 1 105 ? -8.013 -11.690 -7.619 1.00 86.19 105 LEU A C 1
ATOM 862 O O . LEU A 1 105 ? -6.960 -12.299 -7.448 1.00 86.19 105 LEU A O 1
ATOM 866 N N . LYS A 1 106 ? -8.152 -10.812 -8.622 1.00 85.12 106 LYS A N 1
ATOM 867 C CA . LYS A 1 106 ? -7.052 -10.416 -9.524 1.00 85.12 106 LYS A CA 1
ATOM 868 C C . LYS A 1 106 ? -6.149 -9.335 -8.925 1.00 85.12 106 LYS A C 1
ATOM 870 O O . LYS A 1 106 ? -5.119 -9.026 -9.521 1.00 85.12 106 LYS A O 1
ATOM 875 N N . TYR A 1 107 ? -6.521 -8.793 -7.768 1.00 83.69 107 TYR A N 1
ATOM 876 C CA . TYR A 1 107 ? -5.832 -7.723 -7.057 1.00 83.69 107 TYR A CA 1
ATOM 877 C C . TYR A 1 107 ? -5.312 -8.228 -5.695 1.00 83.69 107 TYR A C 1
ATOM 879 O O . TYR A 1 107 ? -5.902 -7.937 -4.649 1.00 83.69 107 TYR A O 1
ATOM 887 N N . PRO A 1 108 ? -4.214 -9.013 -5.675 1.00 78.81 108 PRO A N 1
ATOM 888 C CA . PRO A 1 108 ? -3.705 -9.655 -4.464 1.00 78.81 108 PRO A CA 1
ATOM 889 C C . PRO A 1 108 ? -2.869 -8.715 -3.578 1.00 78.81 108 PRO A C 1
ATOM 891 O O . PRO A 1 108 ? -2.174 -9.193 -2.682 1.00 78.81 108 PRO A O 1
ATOM 894 N N . GLN A 1 109 ? -2.885 -7.397 -3.819 1.00 84.31 109 GLN A N 1
ATOM 895 C CA . GLN A 1 109 ? -1.962 -6.454 -3.173 1.00 84.31 109 GLN A CA 1
ATOM 896 C C . GLN A 1 109 ? -2.044 -6.476 -1.640 1.00 84.31 109 GLN A C 1
ATOM 898 O O . GLN A 1 109 ? -1.041 -6.241 -0.970 1.00 84.31 109 GLN A O 1
ATOM 903 N N . ILE A 1 110 ? -3.224 -6.782 -1.096 1.00 87.00 110 ILE A N 1
ATOM 904 C CA . ILE A 1 110 ? -3.508 -6.783 0.346 1.00 87.00 110 ILE A CA 1
ATOM 905 C C . ILE A 1 110 ? -3.020 -8.056 1.024 1.00 87.00 110 ILE A C 1
ATOM 907 O O . ILE A 1 110 ? -2.635 -8.017 2.188 1.00 87.00 110 ILE A O 1
ATOM 911 N N . GLU A 1 111 ? -2.995 -9.176 0.303 1.00 84.31 111 GLU A N 1
ATOM 912 C CA . GLU A 1 111 ? -2.721 -10.491 0.884 1.00 84.31 111 GLU A CA 1
ATOM 913 C C . GLU A 1 111 ? -1.350 -10.531 1.577 1.00 84.31 111 GLU A C 1
ATOM 915 O O . GLU A 1 111 ? -1.221 -11.057 2.679 1.00 84.31 111 GLU A O 1
ATOM 920 N N . GLN A 1 112 ? -0.342 -9.895 0.968 1.00 79.50 112 GLN A N 1
ATOM 921 C CA . GLN A 1 112 ? 0.995 -9.776 1.552 1.00 79.50 112 GLN A CA 1
ATOM 922 C C . GLN A 1 112 ? 1.024 -8.816 2.753 1.00 79.50 112 GLN A C 1
ATOM 924 O O . GLN A 1 112 ? 1.775 -9.038 3.699 1.00 79.50 112 GLN A O 1
ATOM 929 N N . GLN A 1 113 ? 0.197 -7.767 2.750 1.00 85.75 113 GLN A N 1
ATOM 930 C CA . GLN A 1 113 ? 0.183 -6.785 3.838 1.00 85.75 113 GLN A CA 1
ATOM 931 C C . GLN A 1 113 ? -0.388 -7.395 5.116 1.00 85.75 113 GLN A C 1
ATOM 933 O O . GLN A 1 113 ? 0.173 -7.206 6.191 1.00 85.75 113 GLN A O 1
ATOM 938 N N . LEU A 1 114 ? -1.462 -8.184 5.000 1.00 88.25 114 LEU A N 1
ATOM 939 C CA . LEU A 1 114 ? -2.163 -8.785 6.140 1.00 88.25 114 LEU A CA 1
ATOM 940 C C . LEU A 1 114 ? -1.266 -9.654 7.032 1.00 88.25 114 LEU A C 1
ATOM 942 O O . LEU A 1 114 ? -1.572 -9.831 8.205 1.00 88.25 114 LEU A O 1
ATOM 946 N N . MET A 1 115 ? -0.128 -10.140 6.529 1.00 83.44 115 MET A N 1
ATOM 947 C CA . MET A 1 115 ? 0.837 -10.898 7.333 1.00 83.44 115 MET A CA 1
ATOM 948 C C . MET A 1 115 ? 1.451 -10.101 8.489 1.00 83.44 115 MET A C 1
ATOM 950 O O . MET A 1 115 ? 1.980 -10.695 9.427 1.00 83.44 115 MET A O 1
ATOM 954 N N . PHE A 1 116 ? 1.401 -8.773 8.419 1.00 85.31 116 PHE A N 1
ATOM 955 C CA . PHE A 1 116 ? 2.054 -7.880 9.372 1.00 85.31 116 PHE A CA 1
ATOM 956 C C . PHE A 1 116 ? 1.086 -7.196 10.340 1.00 85.31 116 PHE A C 1
ATOM 958 O O . PHE A 1 116 ? 1.534 -6.441 11.202 1.00 85.31 116 PHE A O 1
ATOM 965 N N . PHE A 1 117 ? -0.220 -7.436 10.207 1.00 88.62 117 PHE A N 1
ATOM 966 C CA . PHE A 1 117 ? -1.250 -6.721 10.955 1.00 88.62 117 PHE A CA 1
ATOM 967 C C . PHE A 1 117 ? -1.937 -7.590 12.017 1.00 88.62 117 PHE A C 1
ATOM 969 O O . PHE A 1 117 ? -2.171 -8.779 11.795 1.00 88.62 117 PHE A O 1
ATOM 976 N N . PRO A 1 118 ? -2.322 -7.007 13.167 1.00 87.69 118 PRO A N 1
ATOM 977 C CA . PRO A 1 118 ? -3.013 -7.742 14.216 1.00 87.69 118 PRO A CA 1
ATOM 978 C C . PRO A 1 118 ? -4.523 -7.853 13.952 1.00 87.69 118 PRO A C 1
ATOM 980 O O . PRO A 1 118 ? -5.201 -6.869 13.682 1.00 87.69 118 PRO A O 1
ATOM 983 N N . MET A 1 119 ? -5.104 -9.037 14.130 1.00 86.25 119 MET A N 1
ATOM 984 C CA . MET A 1 119 ? -6.504 -9.313 13.754 1.00 86.25 119 MET A CA 1
ATOM 985 C C . MET A 1 119 ? -7.588 -8.476 14.463 1.00 86.25 119 MET A C 1
ATOM 987 O O . MET A 1 119 ? -8.711 -8.436 13.984 1.00 86.25 119 MET A O 1
ATOM 991 N N . HIS A 1 120 ? -7.294 -7.832 15.597 1.00 87.12 120 HIS A N 1
ATOM 992 C CA . HIS A 1 120 ? -8.302 -7.132 16.409 1.00 87.12 120 HIS A CA 1
ATOM 993 C C . HIS A 1 120 ? -8.729 -5.758 15.858 1.00 87.12 120 HIS A C 1
ATOM 995 O O . HIS A 1 120 ? -9.621 -5.127 16.423 1.00 87.12 120 HIS A O 1
ATOM 1001 N N . LEU A 1 121 ? -8.066 -5.264 14.810 1.00 91.94 121 LEU A N 1
ATOM 1002 C CA . LEU A 1 121 ? -8.397 -3.990 14.170 1.00 91.94 121 LEU A CA 1
ATOM 1003 C C . LEU A 1 121 ? -9.569 -4.155 13.195 1.00 91.94 121 LEU A C 1
ATOM 1005 O O . LEU A 1 121 ? -9.823 -5.245 12.689 1.00 91.94 121 LEU A O 1
ATOM 1009 N N . LYS A 1 122 ? -10.262 -3.056 12.891 1.00 93.62 122 LYS A N 1
ATOM 1010 C CA . LYS A 1 122 ? -11.240 -3.019 11.794 1.00 93.62 122 LYS A CA 1
ATOM 1011 C C . LYS A 1 122 ? -10.545 -2.704 10.479 1.00 93.62 122 LYS A C 1
ATOM 1013 O O . LYS A 1 122 ? -9.778 -1.740 10.414 1.00 93.62 122 LYS A O 1
ATOM 1018 N N . TYR A 1 123 ? -10.845 -3.459 9.429 1.00 96.38 123 TYR A N 1
ATOM 1019 C CA . TYR A 1 123 ? -10.182 -3.295 8.140 1.00 96.38 123 TYR A CA 1
ATOM 1020 C C . TYR A 1 123 ? -11.104 -2.709 7.079 1.00 96.38 123 TYR A C 1
ATOM 1022 O O . TYR A 1 123 ? -12.293 -3.005 7.013 1.00 96.38 123 TYR A O 1
ATOM 1030 N N . TYR A 1 124 ? -10.517 -1.905 6.203 1.00 96.56 124 TYR A N 1
ATOM 1031 C CA . TYR A 1 124 ? -11.131 -1.417 4.979 1.00 96.56 124 TYR A CA 1
ATOM 1032 C C . TYR A 1 124 ? -10.183 -1.695 3.819 1.00 96.56 124 TYR A C 1
ATOM 1034 O O . TYR A 1 124 ? -8.962 -1.589 3.949 1.00 96.56 124 TYR A O 1
ATOM 1042 N N . CYS A 1 125 ? -10.748 -2.044 2.670 1.00 95.75 125 CYS A N 1
ATOM 1043 C CA . CYS A 1 125 ? -10.007 -2.216 1.432 1.00 95.75 125 CYS A CA 1
ATOM 1044 C C . CYS A 1 125 ? -10.713 -1.437 0.336 1.00 95.75 125 CYS A C 1
ATOM 1046 O O . CYS A 1 125 ? -11.878 -1.700 0.030 1.00 95.75 125 CYS A O 1
ATOM 1048 N N . VAL A 1 126 ? -9.970 -0.507 -0.251 1.00 95.31 126 VAL A N 1
ATOM 1049 C CA . VAL A 1 126 ? -10.398 0.331 -1.359 1.00 95.31 126 VAL A CA 1
ATOM 1050 C C . VAL A 1 126 ? -9.487 0.074 -2.553 1.00 95.31 126 VAL A C 1
ATOM 1052 O O . VAL A 1 126 ? -8.262 0.139 -2.452 1.00 95.31 126 VAL A O 1
ATOM 1055 N N . TYR A 1 127 ? -10.103 -0.212 -3.691 1.00 93.81 127 TYR A N 1
ATOM 1056 C CA . TYR A 1 127 ? -9.485 -0.271 -5.004 1.00 93.81 127 TYR A CA 1
ATOM 1057 C C . TYR A 1 127 ? -9.716 1.068 -5.689 1.00 93.81 127 TYR A C 1
ATOM 1059 O O . TYR A 1 127 ? -10.840 1.412 -6.062 1.00 93.81 127 TYR A O 1
ATOM 1067 N N . TYR A 1 128 ? -8.645 1.840 -5.790 1.00 90.38 128 TYR A N 1
ATOM 1068 C CA . TYR A 1 128 ? -8.691 3.216 -6.245 1.00 90.38 128 TYR A CA 1
ATOM 1069 C C . TYR A 1 128 ? -8.776 3.276 -7.774 1.00 90.38 128 TYR A C 1
ATOM 1071 O O . TYR A 1 128 ? -7.998 2.609 -8.465 1.00 90.38 128 TYR A O 1
ATOM 1079 N N . GLY A 1 129 ? -9.778 3.997 -8.284 1.00 88.38 129 GLY A N 1
ATOM 1080 C CA . GLY A 1 129 ? -10.113 4.072 -9.708 1.00 88.38 129 GLY A CA 1
ATOM 1081 C C . GLY A 1 129 ? -9.806 5.430 -10.346 1.00 88.38 129 GLY A C 1
ATOM 1082 O O . GLY A 1 129 ? -9.151 6.284 -9.752 1.00 88.38 129 GLY A O 1
ATOM 1083 N N . ASP A 1 130 ? -10.285 5.630 -11.576 1.00 85.88 130 ASP A N 1
ATOM 1084 C CA . ASP A 1 130 ? -10.055 6.861 -12.357 1.00 85.88 130 ASP A CA 1
ATOM 1085 C C . ASP A 1 130 ? -10.883 8.066 -11.890 1.00 85.88 130 ASP A C 1
ATOM 1087 O O . ASP A 1 130 ? -10.549 9.205 -12.206 1.00 85.88 130 ASP A O 1
ATOM 1091 N N . ASP A 1 131 ? -11.964 7.836 -11.145 1.00 81.38 131 ASP A N 1
ATOM 1092 C CA . ASP A 1 131 ? -12.901 8.870 -10.685 1.00 81.38 131 ASP A CA 1
ATOM 1093 C C . ASP A 1 131 ? -12.348 9.797 -9.588 1.00 81.38 131 ASP A C 1
ATOM 1095 O O . ASP A 1 131 ? -13.024 10.748 -9.197 1.00 81.38 131 ASP A O 1
ATOM 1099 N N . LEU A 1 132 ? -11.123 9.539 -9.112 1.00 72.12 132 LEU A N 1
ATOM 1100 C CA . LEU A 1 132 ? -10.404 10.298 -8.084 1.00 72.12 132 LEU A CA 1
ATOM 1101 C C . LEU A 1 132 ? -11.256 10.650 -6.845 1.00 72.12 132 LEU A C 1
ATOM 1103 O O . LEU A 1 132 ? -11.085 11.709 -6.236 1.00 72.12 132 LEU A O 1
ATOM 1107 N N . ASN A 1 133 ? -12.204 9.783 -6.478 1.00 75.75 133 ASN A N 1
ATOM 1108 C CA . ASN A 1 133 ? -13.109 10.028 -5.360 1.00 75.75 133 ASN A CA 1
ATOM 1109 C C . ASN A 1 133 ? -12.428 9.706 -4.017 1.00 75.75 133 ASN A C 1
ATOM 1111 O O . ASN A 1 133 ? -11.995 8.579 -3.777 1.00 75.75 133 ASN A O 1
ATOM 1115 N N . PHE A 1 134 ? -12.391 10.692 -3.115 1.00 79.19 134 PHE A N 1
ATOM 1116 C CA . PHE A 1 134 ? -11.809 10.578 -1.773 1.00 79.19 134 PHE A CA 1
ATOM 1117 C C . PHE A 1 134 ? -12.829 10.713 -0.639 1.00 79.19 134 PHE A C 1
ATOM 1119 O O . PHE A 1 134 ? -12.441 10.733 0.529 1.00 79.19 134 PHE A O 1
ATOM 1126 N N . ASP A 1 135 ? -14.124 10.826 -0.940 1.00 83.38 135 ASP A N 1
ATOM 1127 C CA . ASP A 1 135 ? -15.147 11.102 0.074 1.00 83.38 135 ASP A CA 1
ATOM 1128 C C . ASP A 1 135 ? -15.264 9.986 1.115 1.00 83.38 135 ASP A C 1
ATOM 1130 O O . ASP A 1 135 ? -15.611 10.248 2.267 1.00 83.38 135 ASP A O 1
ATOM 1134 N N . PHE A 1 136 ? -14.881 8.757 0.761 1.00 86.38 136 PHE A N 1
ATOM 1135 C CA . PHE A 1 136 ? -14.817 7.644 1.706 1.00 86.38 136 PHE A CA 1
ATOM 1136 C C . PHE A 1 136 ? -13.844 7.899 2.869 1.00 86.38 136 PHE A C 1
ATOM 1138 O O . PHE A 1 136 ? -14.059 7.375 3.960 1.00 86.38 136 PHE A O 1
ATOM 1145 N N . LEU A 1 137 ? -12.816 8.741 2.688 1.00 85.88 137 LEU A N 1
ATOM 1146 C CA . LEU A 1 137 ? -11.883 9.095 3.763 1.00 85.88 137 LEU A CA 1
ATOM 1147 C C . LEU A 1 137 ? -12.586 9.825 4.916 1.00 85.88 137 LEU A C 1
ATOM 1149 O O . LEU A 1 137 ? -12.152 9.704 6.057 1.00 85.88 137 LEU A O 1
ATOM 1153 N N . LYS A 1 138 ? -13.701 10.522 4.652 1.00 83.50 138 LYS A N 1
ATOM 1154 C CA . LYS A 1 138 ? -14.508 11.206 5.680 1.00 83.50 138 LYS A CA 1
ATOM 1155 C C . LYS A 1 138 ? -15.226 10.230 6.620 1.00 83.50 138 LYS A C 1
ATOM 1157 O O . LYS A 1 138 ? -15.660 10.632 7.694 1.00 83.50 138 LYS A O 1
ATOM 1162 N N . GLN A 1 139 ? -15.368 8.965 6.220 1.00 87.94 139 GLN A N 1
ATOM 1163 C CA . GLN A 1 139 ? -15.996 7.912 7.027 1.00 87.94 139 GLN A CA 1
ATOM 1164 C C . GLN A 1 139 ? -14.997 7.238 7.982 1.00 87.94 139 GLN A C 1
ATOM 1166 O O . GLN A 1 139 ? -15.407 6.511 8.889 1.00 87.94 139 GLN A O 1
ATOM 1171 N N . LEU A 1 140 ? -13.692 7.465 7.789 1.00 86.00 140 LEU A N 1
ATOM 1172 C CA . LEU A 1 140 ? -12.636 6.896 8.622 1.00 86.00 140 LEU A CA 1
ATOM 1173 C C . LEU A 1 140 ? -12.519 7.670 9.943 1.00 86.00 140 LEU A C 1
ATOM 1175 O O . LEU A 1 140 ? -12.616 8.897 9.979 1.00 86.00 140 LEU A O 1
ATOM 1179 N N . LYS A 1 141 ? -12.288 6.959 11.051 1.00 80.69 141 LYS A N 1
ATOM 1180 C CA . LYS A 1 141 ? -12.103 7.586 12.369 1.00 80.69 141 LYS A CA 1
ATOM 1181 C C . LYS A 1 141 ? -10.698 8.173 12.508 1.00 80.69 141 LYS A C 1
ATOM 1183 O O . LYS A 1 141 ? -9.772 7.799 11.794 1.00 80.69 141 LYS A O 1
ATOM 1188 N N . GLN A 1 142 ? -10.505 9.019 13.521 1.00 68.62 142 GLN A N 1
ATOM 1189 C CA . GLN A 1 142 ? -9.208 9.646 13.814 1.00 68.62 142 GLN A CA 1
ATOM 1190 C C . GLN A 1 142 ? -8.064 8.646 14.072 1.00 68.62 142 GLN A C 1
ATOM 1192 O O . GLN A 1 142 ? -6.916 8.953 13.765 1.00 68.62 142 GLN A O 1
ATOM 1197 N N . LYS A 1 143 ? -8.357 7.451 14.602 1.00 84.69 143 LYS A N 1
ATOM 1198 C CA . LYS A 1 143 ? -7.374 6.383 14.858 1.00 84.69 143 LYS A CA 1
ATOM 1199 C C . LYS A 1 143 ? -7.299 5.372 13.708 1.00 84.69 143 LYS A C 1
ATOM 1201 O O . LYS A 1 143 ? -7.361 4.161 13.932 1.00 84.69 143 LYS A O 1
ATOM 1206 N N . THR A 1 144 ? -7.212 5.877 12.481 1.00 84.62 144 THR A N 1
ATOM 1207 C CA . THR A 1 144 ? -7.074 5.046 11.281 1.00 84.62 144 THR A CA 1
ATOM 1208 C C . THR A 1 144 ? -5.661 5.132 10.736 1.00 84.62 144 THR A C 1
ATOM 1210 O O . THR A 1 144 ? -5.175 6.228 10.467 1.00 84.62 144 THR A O 1
ATOM 1213 N N . LEU A 1 145 ? -5.031 3.980 10.514 1.00 87.69 145 LEU A N 1
ATOM 1214 C CA . LEU A 1 145 ? -3.829 3.882 9.695 1.00 87.69 145 LEU A CA 1
ATOM 1215 C C . LEU A 1 145 ? -4.227 3.738 8.222 1.00 87.69 145 LEU A C 1
ATOM 1217 O O . LEU A 1 145 ? -4.873 2.762 7.838 1.00 87.69 145 LEU A O 1
ATOM 1221 N N . ILE A 1 146 ? -3.824 4.692 7.390 1.00 88.31 146 ILE A N 1
ATOM 1222 C CA . ILE A 1 146 ? -3.981 4.624 5.936 1.00 88.31 146 ILE A CA 1
ATOM 1223 C C . ILE A 1 146 ? -2.734 3.971 5.338 1.00 88.31 146 ILE A C 1
ATOM 1225 O O . ILE A 1 146 ? -1.609 4.428 5.549 1.00 88.31 146 ILE A O 1
ATOM 1229 N N . VAL A 1 147 ? -2.942 2.908 4.567 1.00 90.50 147 VAL A N 1
ATOM 1230 C CA . VAL A 1 147 ? -1.886 2.133 3.914 1.00 90.50 147 VAL A CA 1
ATOM 1231 C C . VAL A 1 147 ? -2.090 2.216 2.409 1.00 90.50 147 VAL A C 1
ATOM 1233 O O . VAL A 1 147 ? -2.984 1.570 1.862 1.00 90.50 147 VAL A O 1
ATOM 1236 N N . ILE A 1 148 ? -1.267 3.009 1.730 1.00 88.44 148 ILE A N 1
ATOM 1237 C CA . ILE A 1 148 ? -1.269 3.074 0.267 1.00 88.44 148 ILE A CA 1
ATOM 1238 C C . ILE A 1 148 ? -0.343 1.986 -0.266 1.00 88.44 148 ILE A C 1
ATOM 1240 O O . ILE A 1 148 ? 0.856 1.978 0.013 1.00 88.44 148 ILE A O 1
ATOM 1244 N N . VAL A 1 149 ? -0.914 1.053 -1.021 1.00 87.44 149 VAL A N 1
ATOM 1245 C CA . VAL A 1 149 ? -0.214 -0.129 -1.518 1.00 87.44 149 VAL A CA 1
ATOM 1246 C C . VAL A 1 149 ? 0.161 0.093 -2.982 1.00 87.44 149 VAL A C 1
ATOM 1248 O O . VAL A 1 149 ? -0.664 -0.094 -3.879 1.00 87.44 149 VAL A O 1
ATOM 1251 N N . CYS A 1 150 ? 1.396 0.540 -3.212 1.00 82.06 150 CYS A N 1
ATOM 1252 C CA . CYS A 1 150 ? 1.885 1.010 -4.509 1.00 82.06 150 CYS A CA 1
ATOM 1253 C C . CYS A 1 150 ? 3.409 0.858 -4.611 1.00 82.06 150 CYS A C 1
ATOM 1255 O O . CYS A 1 150 ? 4.148 1.191 -3.682 1.00 82.06 150 CYS A O 1
ATOM 1257 N N . HIS A 1 151 ? 3.893 0.398 -5.759 1.00 75.62 151 HIS A N 1
ATOM 1258 C CA . HIS A 1 151 ? 5.290 0.512 -6.153 1.00 75.62 151 HIS A CA 1
ATOM 1259 C C . HIS A 1 151 ? 5.583 1.940 -6.626 1.00 75.62 151 HIS A C 1
ATOM 1261 O O . HIS A 1 151 ? 4.789 2.539 -7.350 1.00 75.62 151 HIS A O 1
ATOM 1267 N N . LEU A 1 152 ? 6.735 2.490 -6.231 1.00 73.69 152 LEU A N 1
ATOM 1268 C CA . LEU A 1 152 ? 7.147 3.824 -6.679 1.00 73.69 152 LEU A CA 1
ATOM 1269 C C . LEU A 1 152 ? 7.604 3.781 -8.130 1.00 73.69 152 LEU A C 1
ATOM 1271 O O . LEU A 1 152 ? 7.068 4.528 -8.927 1.00 73.69 152 LEU A O 1
ATOM 1275 N N . THR A 1 153 ? 8.540 2.896 -8.480 1.00 71.38 153 THR A N 1
ATOM 1276 C CA . THR A 1 153 ? 9.055 2.766 -9.852 1.00 71.38 153 THR A CA 1
ATOM 1277 C C . THR A 1 153 ? 8.587 1.459 -10.483 1.00 71.38 153 THR A C 1
ATOM 1279 O O . THR A 1 153 ? 8.646 0.405 -9.845 1.00 71.38 153 THR A O 1
ATOM 1282 N N . CYS A 1 154 ? 8.157 1.513 -11.745 1.00 68.56 154 CYS A N 1
ATOM 1283 C CA . CYS A 1 154 ? 7.784 0.344 -12.541 1.00 68.56 154 CYS A CA 1
ATOM 1284 C C . CYS A 1 154 ? 8.528 0.311 -13.877 1.00 68.56 154 CYS A C 1
ATOM 1286 O O . CYS A 1 154 ? 8.695 1.330 -14.540 1.00 68.56 154 CYS A O 1
ATOM 1288 N N . MET A 1 155 ? 8.955 -0.882 -14.291 1.00 66.06 155 MET A N 1
ATOM 1289 C CA . MET A 1 155 ? 9.635 -1.103 -15.567 1.00 66.06 155 MET A CA 1
ATOM 1290 C C . MET A 1 155 ? 9.411 -2.514 -16.098 1.00 66.06 155 MET A C 1
ATOM 1292 O O . MET A 1 155 ? 8.910 -3.404 -15.413 1.00 66.06 155 MET A O 1
ATOM 1296 N N . GLY A 1 156 ? 9.809 -2.710 -17.345 1.00 66.69 156 GLY A N 1
ATOM 1297 C CA . GLY A 1 156 ? 9.622 -3.920 -18.119 1.00 66.69 156 GLY A CA 1
ATOM 1298 C C . GLY A 1 156 ? 8.496 -3.777 -19.138 1.00 66.69 156 GLY A C 1
ATOM 1299 O O . GLY A 1 156 ? 7.721 -2.821 -19.146 1.00 66.69 156 GLY A O 1
ATOM 1300 N N . LYS A 1 157 ? 8.383 -4.786 -20.004 1.00 67.81 157 LYS A N 1
ATOM 1301 C CA . LYS A 1 157 ? 7.437 -4.795 -21.133 1.00 67.81 157 LYS A CA 1
ATOM 1302 C C . LYS A 1 157 ? 5.976 -4.595 -20.719 1.00 67.81 157 LYS A C 1
ATOM 1304 O O . LYS A 1 157 ? 5.213 -4.009 -21.472 1.00 67.81 157 LYS A O 1
ATOM 1309 N N . LYS A 1 158 ? 5.587 -5.060 -19.524 1.00 65.25 158 LYS A N 1
ATOM 1310 C CA . LYS A 1 158 ? 4.230 -4.876 -18.978 1.00 65.25 158 LYS A CA 1
ATOM 1311 C C . LYS A 1 158 ? 3.878 -3.394 -18.770 1.00 65.25 158 LYS A C 1
ATOM 1313 O O . LYS A 1 158 ? 2.707 -3.046 -18.845 1.00 65.25 158 LYS A O 1
ATOM 1318 N N . TYR A 1 159 ? 4.879 -2.558 -18.510 1.00 65.12 159 TYR A N 1
ATOM 1319 C CA . TYR A 1 159 ? 4.733 -1.132 -18.218 1.00 65.12 159 TYR A CA 1
ATOM 1320 C C . TYR A 1 159 ? 5.172 -0.246 -19.394 1.00 65.12 159 TYR A C 1
ATOM 1322 O O . TYR A 1 159 ? 5.350 0.952 -19.211 1.00 65.12 159 TYR A O 1
ATOM 1330 N N . ASP A 1 160 ? 5.394 -0.843 -20.574 1.00 70.69 160 ASP A N 1
ATOM 1331 C CA . ASP A 1 160 ? 5.889 -0.179 -21.790 1.00 70.69 160 ASP A CA 1
ATOM 1332 C C . ASP A 1 160 ? 7.094 0.750 -21.547 1.00 70.69 160 ASP A C 1
ATOM 1334 O O . ASP A 1 160 ? 7.232 1.837 -22.104 1.00 70.69 160 ASP A O 1
ATOM 1338 N N . PHE A 1 161 ? 7.974 0.327 -20.639 1.00 74.38 161 PHE A N 1
ATOM 1339 C CA . PHE A 1 161 ? 9.105 1.133 -20.217 1.00 74.38 161 PHE A CA 1
ATOM 1340 C C . PHE A 1 161 ? 10.295 0.244 -19.908 1.00 74.38 161 PHE A C 1
ATOM 1342 O O . PHE A 1 161 ? 10.222 -0.660 -19.084 1.00 74.38 161 PHE A O 1
ATOM 1349 N N . THR A 1 162 ? 11.413 0.457 -20.591 1.00 75.69 162 THR A N 1
ATOM 1350 C CA . THR A 1 162 ? 12.676 -0.223 -20.287 1.00 75.69 162 THR A CA 1
ATOM 1351 C C . THR A 1 162 ? 13.787 0.813 -20.402 1.00 75.69 162 THR A C 1
ATOM 1353 O O . THR A 1 162 ? 14.053 1.273 -21.516 1.00 75.69 162 THR A O 1
ATOM 1356 N N . PRO A 1 163 ? 14.399 1.228 -19.281 1.00 71.38 163 PRO A N 1
ATOM 1357 C CA . PRO A 1 163 ? 15.399 2.284 -19.298 1.00 71.38 163 PRO A CA 1
ATOM 1358 C C . PRO A 1 163 ? 16.636 1.821 -20.077 1.00 71.38 163 PRO A C 1
ATOM 1360 O O . PRO A 1 163 ? 17.092 0.684 -19.938 1.00 71.38 163 PRO A O 1
ATOM 1363 N N . LYS A 1 164 ? 17.193 2.704 -20.911 1.00 79.75 164 LYS A N 1
ATOM 1364 C CA . LYS A 1 164 ? 18.454 2.455 -21.627 1.00 79.75 164 LYS A CA 1
ATOM 1365 C C . LYS A 1 164 ? 19.632 2.863 -20.741 1.00 79.75 164 LYS A C 1
ATOM 1367 O O . LYS A 1 164 ? 20.260 3.887 -20.980 1.00 79.75 164 LYS A O 1
ATOM 1372 N N . VAL A 1 165 ? 19.899 2.071 -19.707 1.00 73.94 165 VAL A N 1
ATOM 1373 C CA . VAL A 1 165 ? 20.925 2.350 -18.688 1.00 73.94 165 VAL A CA 1
ATOM 1374 C C . VAL A 1 165 ? 21.932 1.212 -18.577 1.00 73.94 165 VAL A C 1
ATOM 1376 O O . VAL A 1 165 ? 21.632 0.064 -18.901 1.00 73.94 165 VAL A O 1
ATOM 1379 N N . THR A 1 166 ? 23.131 1.531 -18.096 1.00 69.12 166 THR A N 1
ATOM 1380 C CA . THR A 1 166 ? 24.191 0.552 -17.812 1.00 69.12 166 THR A CA 1
ATOM 1381 C C . THR A 1 166 ? 23.883 -0.302 -16.583 1.00 69.12 166 THR A C 1
ATOM 1383 O O . THR A 1 166 ? 24.313 -1.451 -16.524 1.00 69.12 166 THR A O 1
ATOM 1386 N N . SER A 1 167 ? 23.117 0.232 -15.627 1.00 76.50 167 SER A N 1
ATOM 1387 C CA . SER A 1 167 ? 22.729 -0.451 -14.393 1.00 76.50 167 SER A CA 1
ATOM 1388 C C . SER A 1 167 ? 21.254 -0.208 -14.066 1.00 76.50 167 SER A C 1
ATOM 1390 O O . SER A 1 167 ? 20.834 0.911 -13.774 1.00 76.50 167 SER A O 1
ATOM 1392 N N . ILE A 1 168 ? 20.450 -1.275 -14.110 1.00 66.88 168 ILE A N 1
ATOM 1393 C CA . ILE A 1 168 ? 19.017 -1.229 -13.774 1.00 66.88 168 ILE A CA 1
ATOM 1394 C C . ILE A 1 168 ? 18.818 -0.928 -12.281 1.00 66.88 168 ILE A C 1
ATOM 1396 O O . ILE A 1 168 ? 17.906 -0.191 -11.917 1.00 66.88 168 ILE A O 1
ATOM 1400 N N . SER A 1 169 ? 19.675 -1.471 -11.412 1.00 63.22 169 SER A N 1
ATOM 1401 C CA . SER A 1 169 ? 19.574 -1.273 -9.962 1.00 63.22 169 SER A CA 1
ATOM 1402 C C . SER A 1 169 ? 19.829 0.178 -9.556 1.00 63.22 169 SER A C 1
ATOM 1404 O O . SER A 1 169 ? 19.076 0.719 -8.747 1.00 63.22 169 SER A O 1
ATOM 1406 N N . GLU A 1 170 ? 20.840 0.822 -10.142 1.00 65.38 170 GLU A N 1
ATOM 1407 C CA . GLU A 1 170 ? 21.129 2.244 -9.913 1.00 65.38 170 GLU A CA 1
ATOM 1408 C C . GLU A 1 170 ? 19.979 3.119 -10.413 1.00 65.38 170 GLU A C 1
ATOM 1410 O O . GLU A 1 170 ? 19.492 3.976 -9.677 1.00 65.38 170 GLU A O 1
ATOM 1415 N N . PHE A 1 171 ? 19.454 2.831 -11.607 1.00 71.69 171 PHE A N 1
ATOM 1416 C CA . PHE A 1 171 ? 18.307 3.556 -12.149 1.00 71.69 171 PHE A CA 1
ATOM 1417 C C . PHE A 1 171 ? 17.065 3.460 -11.249 1.00 71.69 171 PHE A C 1
ATOM 1419 O O . PHE A 1 171 ? 16.398 4.468 -11.011 1.00 71.69 171 PHE A O 1
ATOM 1426 N N . ILE A 1 172 ? 16.752 2.273 -10.713 1.00 66.50 172 ILE A N 1
ATOM 1427 C CA . ILE A 1 172 ? 15.652 2.090 -9.748 1.00 66.50 172 ILE A CA 1
ATOM 1428 C C . ILE A 1 172 ? 15.882 2.949 -8.510 1.00 66.50 172 ILE A C 1
ATOM 1430 O O . ILE A 1 172 ? 14.965 3.628 -8.046 1.00 66.50 172 ILE A O 1
ATOM 1434 N N . HIS A 1 173 ? 17.095 2.898 -7.963 1.00 67.88 173 HIS A N 1
ATOM 1435 C CA . HIS A 1 173 ? 17.448 3.624 -6.754 1.00 67.88 173 HIS A CA 1
ATOM 1436 C C . HIS A 1 173 ? 17.263 5.134 -6.938 1.00 67.88 173 HIS A C 1
ATOM 1438 O O . HIS A 1 173 ? 16.555 5.771 -6.155 1.00 67.88 173 HIS A O 1
ATOM 1444 N N . GLU A 1 174 ? 17.828 5.696 -8.004 1.00 73.44 174 GLU A N 1
ATOM 1445 C CA . GLU A 1 174 ? 17.712 7.119 -8.318 1.00 73.44 174 GLU A CA 1
ATOM 1446 C C . GLU A 1 174 ? 16.271 7.536 -8.623 1.00 73.44 174 GLU A C 1
ATOM 1448 O O . GLU A 1 174 ? 15.817 8.576 -8.140 1.00 73.44 174 GLU A O 1
ATOM 1453 N N . SER A 1 175 ? 15.526 6.711 -9.366 1.00 74.56 175 SER A N 1
ATOM 1454 C CA . SER A 1 175 ? 14.113 6.963 -9.671 1.00 74.56 175 SER A CA 1
ATOM 1455 C C . SER A 1 175 ? 13.278 7.031 -8.397 1.00 74.56 175 SER A C 1
ATOM 1457 O O . SER A 1 175 ? 12.544 7.994 -8.179 1.00 74.56 175 SER A O 1
ATOM 1459 N N . ASN A 1 176 ? 13.450 6.063 -7.496 1.00 74.38 176 ASN A N 1
ATOM 1460 C CA . ASN A 1 176 ? 12.765 6.051 -6.208 1.00 74.38 176 ASN A CA 1
ATOM 1461 C C . ASN A 1 176 ? 13.132 7.262 -5.344 1.00 74.38 176 ASN A C 1
ATOM 1463 O O . ASN A 1 176 ? 12.243 7.858 -4.739 1.00 74.38 176 ASN A O 1
ATOM 1467 N N . LEU A 1 177 ? 14.411 7.655 -5.296 1.00 72.38 177 LEU A N 1
ATOM 1468 C CA . LEU A 1 177 ? 14.845 8.860 -4.582 1.00 72.38 177 LEU A CA 1
ATOM 1469 C C . LEU A 1 177 ? 14.159 10.117 -5.129 1.00 72.38 177 LEU A C 1
ATOM 1471 O O . LEU A 1 177 ? 13.650 10.916 -4.343 1.00 72.38 177 LEU A O 1
ATOM 1475 N N . LYS A 1 178 ? 14.103 10.276 -6.454 1.00 75.75 178 LYS A N 1
ATOM 1476 C CA . LYS A 1 178 ? 13.425 11.405 -7.107 1.00 75.75 178 LYS A CA 1
ATOM 1477 C C . LYS A 1 178 ? 11.925 11.423 -6.800 1.00 75.75 178 LYS A C 1
ATOM 1479 O O . LYS A 1 178 ? 11.398 12.467 -6.428 1.00 75.75 178 LYS A O 1
ATOM 1484 N N . ILE A 1 179 ? 11.240 10.278 -6.862 1.00 76.38 179 ILE A N 1
ATOM 1485 C CA . ILE A 1 179 ? 9.808 10.209 -6.521 1.00 76.38 179 ILE A CA 1
ATOM 1486 C C . ILE A 1 179 ? 9.581 10.533 -5.037 1.00 76.38 179 ILE A C 1
ATOM 1488 O O . ILE A 1 179 ? 8.640 11.250 -4.695 1.00 76.38 179 ILE A O 1
ATOM 1492 N N . MET A 1 180 ? 10.455 10.065 -4.141 1.00 73.12 180 MET A N 1
ATOM 1493 C CA . MET A 1 180 ? 10.375 10.424 -2.722 1.00 73.12 180 MET A CA 1
ATOM 1494 C C . MET A 1 180 ? 10.539 11.934 -2.507 1.00 73.12 180 MET A C 1
ATOM 1496 O O . MET A 1 180 ? 9.745 12.515 -1.770 1.00 73.12 180 MET A O 1
ATOM 1500 N N . ARG A 1 181 ? 11.491 12.591 -3.181 1.00 72.19 181 ARG A N 1
ATOM 1501 C CA . ARG A 1 181 ? 11.641 14.059 -3.129 1.00 72.19 181 ARG A CA 1
ATOM 1502 C C . ARG A 1 181 ? 10.449 14.791 -3.735 1.00 72.19 181 ARG A C 1
ATOM 1504 O O . ARG A 1 181 ? 9.992 15.785 -3.185 1.00 72.19 181 ARG A O 1
ATOM 1511 N N . TYR A 1 182 ? 9.856 14.270 -4.803 1.00 78.31 182 TYR A N 1
ATOM 1512 C CA . TYR A 1 182 ? 8.607 14.817 -5.334 1.00 78.31 182 TYR A CA 1
ATOM 1513 C C . TYR A 1 182 ? 7.466 14.776 -4.315 1.00 78.31 182 TYR A C 1
ATOM 1515 O O . TYR A 1 182 ? 6.683 15.726 -4.218 1.00 78.31 182 TYR A O 1
ATOM 1523 N N . ILE A 1 183 ? 7.353 13.683 -3.559 1.00 73.69 183 ILE A N 1
ATOM 1524 C CA . ILE A 1 183 ? 6.318 13.508 -2.536 1.00 73.69 183 ILE A CA 1
ATOM 1525 C C . ILE A 1 183 ? 6.584 14.414 -1.326 1.00 73.69 183 ILE A C 1
ATOM 1527 O O . ILE A 1 183 ? 5.661 15.076 -0.852 1.00 73.69 183 ILE A O 1
ATOM 1531 N N . ILE A 1 184 ? 7.824 14.441 -0.832 1.00 68.25 184 ILE A N 1
ATOM 1532 C CA . ILE A 1 184 ? 8.200 15.096 0.430 1.00 68.25 184 ILE A CA 1
ATOM 1533 C C . ILE A 1 184 ? 8.514 16.582 0.218 1.00 68.25 184 ILE A C 1
ATOM 1535 O O . ILE A 1 184 ? 7.936 17.439 0.886 1.00 68.25 184 ILE A O 1
ATOM 1539 N N . ASP A 1 185 ? 9.387 16.882 -0.738 1.00 67.12 185 ASP A N 1
ATOM 1540 C CA . ASP A 1 185 ? 9.981 18.204 -0.960 1.00 67.12 185 ASP A CA 1
ATOM 1541 C C . ASP A 1 185 ? 9.265 19.001 -2.065 1.00 67.12 185 ASP A C 1
ATOM 1543 O O . ASP A 1 185 ? 9.537 20.182 -2.260 1.00 67.12 185 ASP A O 1
ATOM 1547 N N . ASN A 1 186 ? 8.289 18.394 -2.752 1.00 73.00 186 ASN A N 1
ATOM 1548 C CA . ASN A 1 186 ? 7.603 18.962 -3.921 1.00 73.00 186 ASN A CA 1
ATOM 1549 C C . ASN A 1 186 ? 8.533 19.279 -5.106 1.00 73.00 186 ASN A C 1
ATOM 1551 O O . ASN A 1 186 ? 8.177 20.115 -5.934 1.00 73.00 186 ASN A O 1
ATOM 1555 N N . GLU A 1 187 ? 9.673 18.594 -5.218 1.00 79.19 187 GLU A N 1
ATOM 1556 C CA . GLU A 1 187 ? 10.510 18.636 -6.426 1.00 79.19 187 GLU A CA 1
ATOM 1557 C C . GLU A 1 187 ? 9.743 18.109 -7.649 1.00 79.19 187 GLU A C 1
ATOM 1559 O O . GLU A 1 187 ? 8.750 17.401 -7.495 1.00 79.19 187 GLU A O 1
ATOM 1564 N N . GLU A 1 188 ? 10.180 18.443 -8.864 1.00 80.62 188 GLU A N 1
ATOM 1565 C CA . GLU A 1 188 ? 9.607 17.902 -10.103 1.00 80.62 188 GLU A CA 1
ATOM 1566 C C . GLU A 1 188 ? 10.130 16.478 -10.376 1.00 80.62 188 GLU A C 1
ATOM 1568 O O . GLU A 1 188 ? 11.293 16.171 -10.112 1.00 80.62 188 GLU A O 1
ATOM 1573 N N . ILE A 1 189 ? 9.273 15.596 -10.909 1.00 73.25 189 ILE A N 1
ATOM 1574 C CA . ILE A 1 189 ? 9.698 14.275 -11.401 1.00 73.25 189 ILE A CA 1
ATOM 1575 C C . ILE A 1 189 ? 10.076 14.416 -12.869 1.00 73.25 189 ILE A C 1
ATOM 1577 O O . ILE A 1 189 ? 9.311 14.941 -13.674 1.00 73.25 189 ILE A O 1
ATOM 1581 N N . ASP A 1 190 ? 11.254 13.904 -13.199 1.00 73.25 190 ASP A N 1
ATOM 1582 C CA . ASP A 1 190 ? 11.743 13.810 -14.566 1.00 73.25 190 ASP A CA 1
ATOM 1583 C C . ASP A 1 190 ? 10.839 12.911 -15.430 1.00 73.25 190 ASP A C 1
ATOM 1585 O O . ASP A 1 190 ? 10.392 11.850 -14.990 1.00 73.25 190 ASP A O 1
ATOM 1589 N N . THR A 1 191 ? 10.612 13.296 -16.685 1.00 66.25 191 THR A N 1
ATOM 1590 C CA . THR A 1 191 ? 9.761 12.555 -17.637 1.00 66.25 191 THR A CA 1
ATOM 1591 C C . THR A 1 191 ? 10.256 11.138 -17.941 1.00 66.25 191 THR A C 1
ATOM 1593 O O . THR A 1 191 ? 9.502 10.310 -18.455 1.00 66.25 191 THR A O 1
ATOM 1596 N N . GLU A 1 192 ? 11.512 10.842 -17.604 1.00 75.00 192 GLU A N 1
ATOM 1597 C CA . GLU A 1 192 ? 12.142 9.535 -17.792 1.00 75.00 192 GLU A CA 1
ATOM 1598 C C . GLU A 1 192 ? 11.791 8.508 -16.701 1.00 75.00 192 GLU A C 1
ATOM 1600 O O . GLU A 1 192 ? 12.231 7.361 -16.776 1.00 75.00 192 GLU A O 1
ATOM 1605 N N . ILE A 1 193 ? 10.989 8.877 -15.698 1.00 72.38 193 ILE A N 1
ATOM 1606 C CA . ILE A 1 193 ? 10.578 7.982 -14.610 1.00 72.38 193 ILE A CA 1
ATOM 1607 C C . ILE A 1 193 ? 9.136 7.525 -14.818 1.00 72.38 193 ILE A C 1
ATOM 1609 O O . ILE A 1 193 ? 8.228 8.328 -15.030 1.00 72.38 193 ILE A O 1
ATOM 1613 N N . ARG A 1 194 ? 8.906 6.212 -14.704 1.00 73.50 194 ARG A N 1
ATOM 1614 C CA . ARG A 1 194 ? 7.563 5.624 -14.683 1.00 73.50 194 ARG A CA 1
ATOM 1615 C C . ARG A 1 194 ? 7.212 5.136 -13.293 1.00 73.50 194 ARG A C 1
ATOM 1617 O O . ARG A 1 194 ? 7.906 4.284 -12.735 1.00 73.50 194 ARG A O 1
ATOM 1624 N N . VAL A 1 195 ? 6.101 5.644 -12.775 1.00 76.50 195 VAL A N 1
ATOM 1625 C CA . VAL A 1 195 ? 5.509 5.162 -11.528 1.00 76.50 195 VAL A CA 1
ATOM 1626 C C . VAL A 1 195 ? 4.400 4.153 -11.799 1.00 76.50 195 VAL A C 1
ATOM 1628 O O . VAL A 1 195 ? 3.855 4.121 -12.900 1.00 76.50 195 VAL A O 1
ATOM 1631 N N . GLU A 1 196 ? 4.079 3.305 -10.818 1.00 75.50 196 GLU A N 1
ATOM 1632 C CA . GLU A 1 196 ? 3.011 2.309 -10.989 1.00 75.50 196 GLU A CA 1
ATOM 1633 C C . GLU A 1 196 ? 1.648 2.969 -11.199 1.00 75.50 196 GLU A C 1
ATOM 1635 O O . GLU A 1 196 ? 0.897 2.594 -12.096 1.00 75.50 196 GLU A O 1
ATOM 1640 N N . ASP A 1 197 ? 1.342 3.949 -10.348 1.00 82.38 197 ASP A N 1
ATOM 1641 C CA . ASP A 1 197 ? 0.061 4.635 -10.331 1.00 82.38 197 ASP A CA 1
ATOM 1642 C C . ASP A 1 197 ? 0.242 6.072 -9.832 1.00 82.38 197 ASP A C 1
ATOM 1644 O O . ASP A 1 197 ? 0.259 6.343 -8.627 1.00 82.38 197 ASP A O 1
ATOM 1648 N N . GLU A 1 198 ? 0.368 7.017 -10.767 1.00 84.88 198 GLU A N 1
ATOM 1649 C CA . GLU A 1 198 ? 0.518 8.446 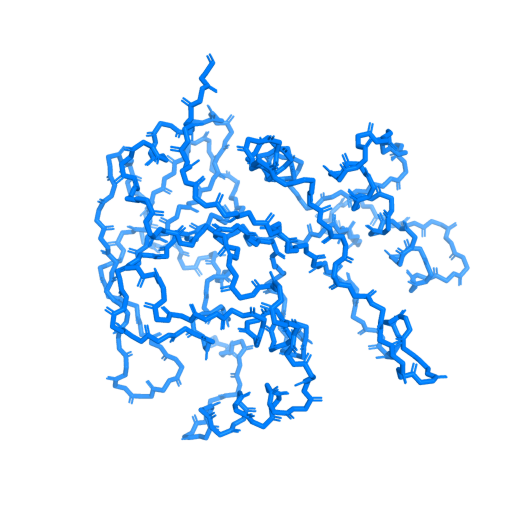-10.458 1.00 84.88 198 GLU A CA 1
ATOM 1650 C C . GLU A 1 198 ? -0.614 8.965 -9.564 1.00 84.88 198 GLU A C 1
ATOM 1652 O O . GLU A 1 198 ? -0.399 9.853 -8.736 1.00 84.88 198 GLU A O 1
ATOM 1657 N N . ARG A 1 199 ? -1.818 8.387 -9.670 1.00 86.00 199 ARG A N 1
ATOM 1658 C CA . ARG A 1 199 ? -2.981 8.812 -8.885 1.00 86.00 199 ARG A CA 1
ATOM 1659 C C . ARG A 1 199 ? -2.772 8.497 -7.403 1.00 86.00 199 ARG A C 1
ATOM 1661 O O . ARG A 1 199 ? -3.096 9.331 -6.559 1.00 86.00 199 ARG A O 1
ATOM 1668 N N . LEU A 1 200 ? -2.186 7.342 -7.077 1.00 85.12 200 LEU A N 1
ATOM 1669 C CA . LEU A 1 200 ? -1.854 6.969 -5.696 1.00 85.12 200 LEU A CA 1
ATOM 1670 C C . LEU A 1 200 ? -0.665 7.751 -5.140 1.00 85.12 200 LEU A C 1
ATOM 1672 O O . LEU A 1 200 ? -0.691 8.139 -3.970 1.00 85.12 200 LEU A O 1
ATOM 1676 N N . ILE A 1 201 ? 0.344 8.028 -5.969 1.00 83.12 201 ILE A N 1
ATOM 1677 C CA . ILE A 1 201 ? 1.463 8.904 -5.595 1.00 83.12 201 ILE A CA 1
ATOM 1678 C C . ILE A 1 201 ? 0.949 10.302 -5.226 1.00 83.12 201 ILE A C 1
ATOM 1680 O O . ILE A 1 201 ? 1.280 10.836 -4.163 1.00 83.12 201 ILE A O 1
ATOM 1684 N N . ASN A 1 202 ? 0.075 10.865 -6.060 1.00 83.69 202 ASN A N 1
ATOM 1685 C CA . ASN A 1 202 ? -0.538 12.171 -5.835 1.00 83.69 202 ASN A CA 1
ATOM 1686 C C . ASN A 1 202 ? -1.469 12.180 -4.619 1.00 83.69 202 ASN A C 1
ATOM 1688 O O . ASN A 1 202 ? -1.456 13.141 -3.847 1.00 83.69 202 ASN A O 1
ATOM 1692 N N . LEU A 1 203 ? -2.238 11.107 -4.411 1.00 84.00 203 LEU A N 1
ATOM 1693 C CA . LEU A 1 203 ? -3.053 10.932 -3.211 1.00 84.00 203 LEU A CA 1
ATOM 1694 C C . LEU A 1 203 ? -2.183 10.954 -1.953 1.00 84.00 203 LEU A C 1
ATOM 1696 O O . LEU A 1 203 ? -2.461 11.723 -1.032 1.00 84.00 203 LEU A O 1
ATOM 1700 N N . PHE A 1 204 ? -1.111 10.163 -1.924 1.00 82.69 204 PHE A N 1
ATOM 1701 C CA . PHE A 1 204 ? -0.201 10.130 -0.784 1.00 82.69 204 PHE A CA 1
ATOM 1702 C C . PHE A 1 204 ? 0.397 11.510 -0.507 1.00 82.69 204 PHE A C 1
ATOM 1704 O O . PHE A 1 204 ? 0.331 11.983 0.624 1.00 82.69 204 PHE A O 1
ATOM 1711 N N . LYS A 1 205 ? 0.899 12.186 -1.549 1.00 79.12 205 LYS A N 1
ATOM 1712 C CA . LYS A 1 205 ? 1.443 13.549 -1.466 1.00 79.12 205 LYS A CA 1
ATOM 1713 C C . LYS A 1 205 ? 0.423 14.555 -0.924 1.00 79.12 205 LYS A C 1
ATOM 1715 O O . LYS A 1 205 ? 0.775 15.434 -0.140 1.00 79.12 205 LYS A O 1
ATOM 1720 N N . ARG A 1 206 ? -0.848 14.453 -1.325 1.00 77.50 206 ARG A N 1
ATOM 1721 C CA . ARG A 1 206 ? -1.922 15.318 -0.813 1.00 77.50 206 ARG A CA 1
ATOM 1722 C C . ARG A 1 206 ? -2.190 15.052 0.666 1.00 77.50 206 ARG A C 1
ATOM 1724 O O . ARG A 1 206 ? -2.249 15.998 1.445 1.00 77.50 206 ARG A O 1
ATOM 1731 N N . LEU A 1 207 ? -2.315 13.786 1.061 1.00 74.56 207 LEU A N 1
ATOM 1732 C CA . LEU A 1 207 ? -2.565 13.415 2.457 1.00 74.56 207 LEU A CA 1
ATOM 1733 C C . LEU A 1 207 ? -1.390 13.780 3.364 1.00 74.56 207 LEU A C 1
ATOM 1735 O O . LEU A 1 207 ? -1.604 14.216 4.492 1.00 74.56 207 LEU A O 1
ATOM 1739 N N . SER A 1 208 ? -0.158 13.663 2.869 1.00 70.06 208 SER A N 1
ATOM 1740 C CA . SER A 1 208 ? 1.040 13.974 3.643 1.00 70.06 208 SER A CA 1
ATOM 1741 C C . SER A 1 208 ? 1.217 15.470 3.914 1.00 70.06 208 SER A C 1
ATOM 1743 O O . SER A 1 208 ? 1.815 15.820 4.925 1.00 70.06 208 SER A O 1
ATOM 1745 N N . LYS A 1 209 ? 0.683 16.359 3.061 1.00 64.31 209 LYS A N 1
ATOM 1746 C CA . LYS A 1 209 ? 0.702 17.821 3.282 1.00 64.31 209 LYS A CA 1
ATOM 1747 C C . LYS A 1 209 ? -0.171 18.269 4.453 1.00 64.31 209 LYS A C 1
ATOM 1749 O O . LYS A 1 209 ? 0.170 19.238 5.121 1.00 64.31 209 LYS A O 1
ATOM 1754 N N . ASN A 1 210 ? -1.270 17.559 4.706 1.00 52.97 210 ASN A N 1
ATOM 1755 C CA . ASN A 1 210 ? -2.215 17.894 5.774 1.00 52.97 210 ASN A CA 1
ATOM 1756 C C . ASN A 1 210 ? -1.753 17.395 7.155 1.00 52.97 210 ASN A C 1
ATOM 1758 O O . ASN A 1 210 ? -2.376 17.701 8.170 1.00 52.97 210 ASN A O 1
ATOM 1762 N N . LEU A 1 211 ? -0.651 16.642 7.220 1.00 49.84 211 LEU A N 1
ATOM 1763 C CA . LEU A 1 211 ? -0.035 16.241 8.478 1.00 49.84 211 LEU A CA 1
ATOM 1764 C C . LEU A 1 211 ? 0.829 17.406 8.990 1.00 49.84 211 LEU A C 1
ATOM 1766 O O . LEU A 1 211 ? 1.749 17.852 8.312 1.00 49.84 211 LEU A O 1
ATOM 1770 N N . ARG A 1 212 ? 0.553 17.895 10.211 1.00 35.78 212 ARG A N 1
ATOM 1771 C CA . ARG A 1 212 ? 1.214 19.065 10.850 1.00 35.78 212 ARG A CA 1
ATOM 1772 C C . ARG A 1 212 ? 2.739 18.941 11.040 1.00 35.78 212 ARG A C 1
ATOM 1774 O O . ARG A 1 212 ? 3.367 19.836 11.600 1.00 35.78 212 ARG A O 1
ATOM 1781 N N . GLN A 1 213 ? 3.346 17.840 10.612 1.00 40.25 213 GLN A N 1
ATOM 1782 C CA . GLN 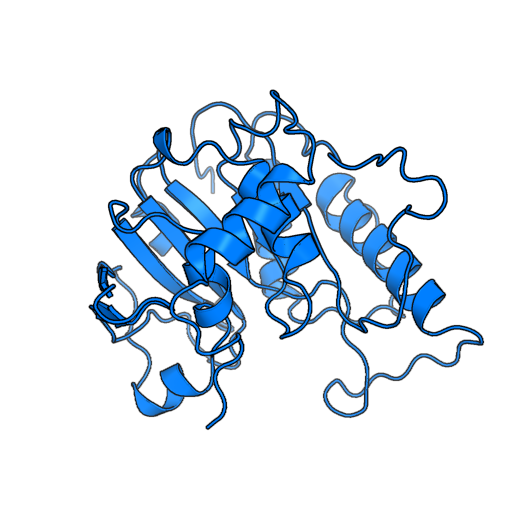A 1 213 ? 4.787 17.637 10.586 1.00 40.25 213 GLN A CA 1
ATOM 1783 C C . GLN A 1 213 ? 5.190 17.307 9.153 1.00 40.25 213 GLN A C 1
ATOM 1785 O O . GLN A 1 213 ? 4.623 16.402 8.547 1.00 40.25 213 GLN A O 1
ATOM 1790 N N . THR A 1 214 ? 6.188 18.026 8.630 1.00 35.41 214 THR A N 1
ATOM 1791 C CA . THR A 1 214 ? 6.847 17.673 7.369 1.00 35.41 214 THR A CA 1
ATOM 1792 C C . THR A 1 214 ? 7.151 16.175 7.386 1.00 35.41 214 THR A C 1
ATOM 1794 O O . THR A 1 214 ? 7.753 15.718 8.368 1.00 35.41 214 THR A O 1
ATOM 1797 N N . PRO A 1 215 ? 6.758 15.406 6.354 1.00 40.28 215 PRO A N 1
ATOM 1798 C CA . PRO A 1 215 ? 7.139 14.007 6.253 1.00 40.28 215 PRO A CA 1
ATOM 1799 C C . PRO A 1 215 ? 8.657 13.915 6.406 1.00 40.28 215 PRO A C 1
ATOM 1801 O O . PRO A 1 215 ? 9.407 14.446 5.592 1.00 40.28 215 PRO A O 1
ATOM 1804 N N . LYS A 1 216 ? 9.137 13.318 7.498 1.00 37.44 216 LYS A N 1
ATOM 1805 C CA . LYS A 1 216 ? 10.572 13.110 7.679 1.00 37.44 216 LYS A CA 1
ATOM 1806 C C . LYS A 1 216 ? 10.934 11.819 6.975 1.00 37.44 216 LYS A C 1
ATOM 1808 O O . LYS A 1 216 ? 10.344 10.782 7.261 1.00 37.44 216 LYS A O 1
ATOM 1813 N N . LEU A 1 217 ? 11.937 11.870 6.105 1.00 39.66 217 LEU A N 1
ATOM 1814 C CA . LEU A 1 217 ? 12.592 10.671 5.605 1.00 39.66 217 LEU A CA 1
ATOM 1815 C C . LEU A 1 217 ? 13.187 9.914 6.803 1.00 39.66 217 LEU A C 1
ATOM 1817 O O . LEU A 1 217 ? 14.204 10.317 7.368 1.00 39.66 217 LEU A O 1
ATOM 1821 N N . ILE A 1 218 ? 12.540 8.829 7.223 1.00 38.50 218 ILE A N 1
ATOM 1822 C CA . ILE A 1 218 ? 13.053 7.941 8.267 1.00 38.50 218 ILE A CA 1
ATOM 1823 C C . ILE A 1 218 ? 13.677 6.728 7.579 1.00 38.50 218 ILE A C 1
ATOM 1825 O O . ILE A 1 218 ? 13.045 5.687 7.468 1.00 38.50 218 ILE A O 1
ATOM 1829 N N . ALA A 1 219 ? 14.911 6.883 7.091 1.00 36.50 219 ALA A N 1
ATOM 1830 C CA . ALA A 1 219 ? 15.849 5.780 6.865 1.00 36.50 219 ALA A CA 1
ATOM 1831 C C . ALA A 1 219 ? 17.254 6.319 6.525 1.00 36.50 219 ALA A C 1
ATOM 1833 O O . ALA A 1 219 ? 17.557 6.644 5.383 1.00 36.50 219 ALA A O 1
ATOM 1834 N N . GLN A 1 220 ? 18.146 6.357 7.516 1.00 30.25 220 GLN A N 1
ATOM 1835 C CA . GLN A 1 220 ? 19.583 6.169 7.292 1.00 30.25 220 GLN A CA 1
ATOM 1836 C C . GLN A 1 220 ? 19.982 4.924 8.079 1.00 30.25 220 GLN A C 1
ATOM 1838 O O . GLN A 1 220 ? 20.107 4.958 9.305 1.00 30.25 220 GLN A O 1
ATOM 1843 N N . SER A 1 221 ? 20.120 3.797 7.384 1.00 29.83 221 SER A N 1
ATOM 1844 C CA . SER A 1 221 ? 20.651 2.578 7.987 1.00 29.83 221 SER A CA 1
ATOM 1845 C C . SER A 1 221 ? 22.185 2.665 8.018 1.00 29.83 221 SER A C 1
ATOM 1847 O O . SER A 1 221 ? 22.814 3.001 7.020 1.00 29.83 221 SER A O 1
ATOM 1849 N N . LYS A 1 222 ? 22.799 2.350 9.168 1.00 26.88 222 LYS A N 1
ATOM 1850 C CA . LYS A 1 222 ? 24.250 2.104 9.316 1.00 26.88 222 LYS A CA 1
ATOM 1851 C C . LYS A 1 222 ? 24.614 0.656 8.965 1.00 26.88 222 LYS A C 1
ATOM 1853 O O . LYS A 1 222 ? 25.457 0.055 9.630 1.00 26.88 222 LYS A O 1
ATOM 1858 N N . ILE A 1 223 ? 23.964 0.053 7.981 1.00 32.97 223 ILE A N 1
ATOM 1859 C CA . ILE A 1 223 ? 24.464 -1.203 7.435 1.00 32.97 223 ILE A CA 1
ATOM 1860 C C . ILE A 1 223 ? 25.496 -0.797 6.381 1.00 32.97 223 ILE A C 1
ATOM 1862 O O . ILE A 1 223 ? 25.208 -0.015 5.478 1.00 32.97 223 ILE A O 1
ATOM 1866 N N . LYS A 1 224 ? 26.737 -1.253 6.556 1.00 28.52 224 LYS A N 1
ATOM 1867 C CA . LYS A 1 224 ? 27.916 -0.771 5.818 1.00 28.52 224 LYS A CA 1
ATOM 1868 C C . LYS A 1 224 ? 27.953 -1.173 4.332 1.00 28.52 224 LYS A C 1
ATOM 1870 O O . LYS A 1 224 ? 28.957 -0.923 3.685 1.00 28.52 224 LYS A O 1
ATOM 1875 N N . GLU A 1 225 ? 26.845 -1.695 3.810 1.00 29.16 225 GLU A N 1
ATOM 1876 C CA . GLU A 1 225 ? 26.553 -1.998 2.402 1.00 29.16 225 GLU A CA 1
ATOM 1877 C C . GLU A 1 225 ? 25.071 -1.689 2.053 1.00 29.16 225 GLU A C 1
ATOM 1879 O O . GLU A 1 225 ? 24.543 -2.167 1.056 1.00 29.16 225 GLU A O 1
ATOM 1884 N N . THR A 1 226 ? 24.359 -0.882 2.857 1.00 28.08 226 THR A N 1
ATOM 1885 C CA . THR A 1 226 ? 22.895 -0.701 2.728 1.00 28.08 226 THR A CA 1
ATOM 1886 C C . THR A 1 226 ? 22.477 0.752 2.936 1.00 28.08 226 THR A C 1
ATOM 1888 O O . THR A 1 226 ? 21.884 1.143 3.945 1.00 28.08 226 THR A O 1
ATOM 1891 N N . CYS A 1 227 ? 22.684 1.540 1.888 1.00 32.47 227 CYS A N 1
ATOM 1892 C CA . CYS A 1 227 ? 21.625 2.419 1.399 1.00 32.47 227 CYS A CA 1
ATOM 1893 C C . CYS A 1 227 ? 20.763 1.589 0.437 1.00 32.47 227 CYS A C 1
ATOM 1895 O O . CYS A 1 227 ? 20.835 1.797 -0.760 1.00 32.47 227 CYS A O 1
ATOM 1897 N N . ILE A 1 228 ? 20.038 0.579 0.938 1.00 27.73 228 ILE A N 1
ATOM 1898 C CA . ILE A 1 228 ? 19.320 -0.400 0.096 1.00 27.73 228 ILE A CA 1
ATOM 1899 C C . ILE A 1 228 ? 20.239 -0.936 -1.033 1.00 27.73 228 ILE A C 1
ATOM 1901 O O . ILE A 1 228 ? 20.071 -0.637 -2.208 1.00 27.73 228 ILE A O 1
ATOM 1905 N N . GLY A 1 229 ? 21.248 -1.716 -0.643 1.00 23.33 229 GLY A N 1
ATOM 1906 C CA . GLY A 1 229 ? 21.857 -2.775 -1.454 1.00 23.33 229 GLY A CA 1
ATOM 1907 C C . GLY A 1 229 ? 21.720 -4.055 -0.624 1.00 23.33 229 GLY A C 1
ATOM 1908 O O . GLY A 1 229 ? 22.020 -4.034 0.565 1.00 23.33 229 GLY A O 1
ATOM 1909 N N . LEU A 1 230 ? 21.131 -5.140 -1.119 1.00 24.92 230 LEU A N 1
ATOM 1910 C CA . LEU A 1 230 ? 21.782 -6.054 -2.055 1.00 24.92 230 LEU A CA 1
ATOM 1911 C C . LEU A 1 230 ? 20.754 -6.983 -2.738 1.00 24.92 230 LEU A C 1
ATOM 1913 O O . LEU A 1 230 ? 19.766 -7.382 -2.131 1.00 24.92 230 LEU A O 1
ATOM 1917 N N . ASP A 1 231 ? 21.070 -7.321 -3.990 1.00 23.05 231 ASP A N 1
ATOM 1918 C CA . ASP A 1 231 ? 20.457 -8.291 -4.911 1.00 23.05 231 ASP A CA 1
ATOM 1919 C C . ASP A 1 231 ? 19.020 -8.053 -5.403 1.00 23.05 231 ASP A C 1
ATOM 1921 O O . ASP A 1 231 ? 18.031 -8.457 -4.802 1.00 23.05 231 ASP A O 1
ATOM 1925 N N . VAL A 1 232 ? 18.947 -7.452 -6.601 1.00 25.75 232 VAL A N 1
ATOM 1926 C CA . VAL A 1 232 ? 17.849 -7.507 -7.586 1.00 25.75 232 VAL A CA 1
ATOM 1927 C C . VAL A 1 232 ? 16.462 -7.730 -6.976 1.00 25.75 232 VAL A C 1
ATOM 1929 O O . VAL A 1 232 ? 15.891 -8.825 -7.011 1.00 25.75 232 VAL A O 1
ATOM 1932 N N . ILE A 1 233 ? 15.861 -6.638 -6.510 1.00 28.09 233 ILE A N 1
ATOM 1933 C CA . ILE A 1 233 ? 14.408 -6.529 -6.494 1.00 28.09 233 ILE A CA 1
ATOM 1934 C C . ILE A 1 233 ? 14.032 -5.282 -7.284 1.00 28.09 233 ILE A C 1
ATOM 1936 O O . ILE A 1 233 ? 14.190 -4.152 -6.830 1.00 28.09 233 ILE A O 1
ATOM 1940 N N . GLU A 1 234 ? 13.516 -5.524 -8.485 1.00 29.48 234 GLU A N 1
ATOM 1941 C CA . GLU A 1 234 ? 13.107 -4.552 -9.504 1.00 29.48 234 GLU A CA 1
ATOM 1942 C C . GLU A 1 234 ? 11.927 -3.631 -9.094 1.00 29.48 234 GLU A C 1
ATOM 1944 O O . GLU A 1 234 ? 11.158 -3.214 -9.953 1.00 29.48 234 GLU A O 1
ATOM 1949 N N . SER A 1 235 ? 11.674 -3.353 -7.803 1.00 29.86 235 SER A N 1
ATOM 1950 C CA . SER A 1 235 ? 10.376 -2.755 -7.406 1.00 29.86 235 SER A CA 1
ATOM 1951 C C . SER A 1 235 ? 10.259 -2.055 -6.031 1.00 29.86 235 SER A C 1
ATOM 1953 O O . SER A 1 235 ? 9.143 -1.847 -5.556 1.00 29.86 235 SER A O 1
ATOM 1955 N N . GLY A 1 236 ? 11.339 -1.698 -5.331 1.00 29.67 236 GLY A N 1
ATOM 1956 C CA . GLY A 1 236 ? 11.234 -1.207 -3.939 1.00 29.67 236 GLY A CA 1
ATOM 1957 C C . GLY A 1 236 ? 10.699 0.224 -3.782 1.00 29.67 236 GLY A C 1
ATOM 1958 O O . GLY A 1 236 ? 11.001 1.084 -4.593 1.00 29.67 236 GLY A O 1
A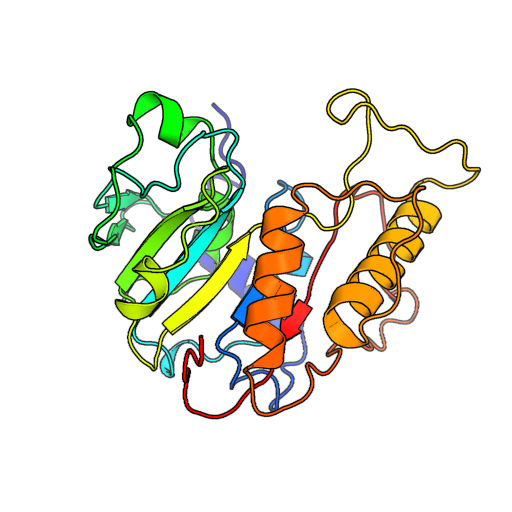TOM 1959 N N . ALA A 1 237 ? 9.944 0.497 -2.721 1.00 29.23 237 ALA A N 1
ATOM 1960 C CA . ALA A 1 237 ? 9.417 1.812 -2.362 1.00 29.23 237 ALA A CA 1
ATOM 1961 C C . ALA A 1 237 ? 9.059 1.878 -0.875 1.00 29.23 237 ALA A C 1
ATOM 1963 O O . ALA A 1 237 ? 8.418 0.945 -0.409 1.00 29.23 237 ALA A O 1
ATOM 1964 N N . PHE A 1 238 ? 9.392 2.948 -0.140 1.00 44.12 238 PHE A N 1
ATOM 1965 C CA . PHE A 1 238 ? 8.890 3.143 1.231 1.00 44.12 238 PHE A CA 1
ATOM 1966 C C . PHE A 1 238 ? 8.853 4.617 1.652 1.00 44.12 238 PHE A C 1
ATOM 1968 O O . PHE A 1 238 ? 9.867 5.305 1.555 1.00 44.12 238 PHE A O 1
ATOM 1975 N N . ILE A 1 239 ? 7.709 5.090 2.164 1.00 48.91 239 ILE A N 1
ATOM 1976 C CA . ILE A 1 239 ? 7.573 6.410 2.807 1.00 48.91 239 ILE A CA 1
ATOM 1977 C C . ILE A 1 239 ? 6.698 6.286 4.062 1.00 48.91 239 ILE A C 1
ATOM 1979 O O . ILE A 1 239 ? 5.554 5.833 3.988 1.00 48.91 239 ILE A O 1
ATOM 1983 N N . VAL A 1 240 ? 7.228 6.743 5.205 1.00 44.12 240 VAL A N 1
ATOM 1984 C CA . VAL A 1 240 ? 6.496 6.947 6.471 1.00 44.12 240 VAL A CA 1
ATOM 1985 C C . VAL A 1 240 ? 6.242 8.431 6.648 1.00 44.12 240 VAL A C 1
ATOM 1987 O O . VAL A 1 240 ? 7.191 9.202 6.793 1.00 44.12 240 VAL A O 1
ATOM 1990 N N . ALA A 1 241 ? 4.980 8.846 6.699 1.00 37.31 241 ALA A N 1
ATOM 1991 C CA . ALA A 1 241 ? 4.646 10.218 7.054 1.00 37.31 241 ALA A CA 1
ATOM 1992 C C . ALA A 1 241 ? 4.352 10.297 8.561 1.00 37.31 241 ALA A C 1
ATOM 1994 O O . ALA A 1 241 ? 3.262 9.956 9.014 1.00 37.31 241 ALA A O 1
ATOM 1995 N N . GLY A 1 242 ? 5.332 10.697 9.374 1.00 27.59 242 GLY A N 1
ATOM 1996 C CA . GLY A 1 242 ? 5.104 10.959 10.801 1.00 27.59 242 GLY A CA 1
ATOM 1997 C C . GLY A 1 242 ? 4.189 12.172 10.995 1.00 27.59 242 GLY A C 1
ATOM 1998 O O . GLY A 1 242 ? 4.434 13.216 10.402 1.00 27.59 242 GLY A O 1
ATOM 1999 N N . GLY A 1 243 ? 3.146 12.054 11.818 1.00 23.61 243 GLY A N 1
ATOM 2000 C CA . GLY A 1 243 ? 2.258 13.171 12.136 1.00 23.61 243 GLY A CA 1
ATOM 2001 C C . GLY A 1 243 ? 1.469 12.904 13.410 1.00 23.61 243 GLY A C 1
ATOM 2002 O O . GLY A 1 243 ? 0.824 11.875 13.535 1.00 23.61 243 GLY A O 1
ATOM 2003 N N . VAL A 1 244 ? 1.524 13.826 14.370 1.00 23.16 244 VAL A N 1
ATOM 2004 C CA . VAL A 1 244 ? 0.718 13.760 15.595 1.00 23.16 244 VAL A CA 1
ATOM 2005 C C . VAL A 1 244 ? -0.605 14.483 15.351 1.00 23.16 244 VAL A C 1
ATOM 2007 O O . VAL A 1 244 ? -0.572 15.671 15.053 1.00 23.16 244 VAL A O 1
ATOM 2010 N N . SER A 1 245 ? -1.719 13.780 15.592 1.00 29.73 245 SER A N 1
ATOM 2011 C CA . SER A 1 245 ? -3.062 14.316 15.880 1.00 29.73 245 SER A CA 1
ATOM 2012 C C . SER A 1 245 ? -3.786 15.072 14.750 1.00 29.73 245 SER A C 1
ATOM 2014 O O . SER A 1 245 ? -3.301 16.075 14.245 1.00 29.73 245 SER A O 1
ATOM 2016 N N . GLU A 1 246 ? -5.021 14.624 14.480 1.00 28.09 246 GLU A N 1
ATOM 2017 C CA . GLU A 1 246 ? -6.081 15.262 13.671 1.00 28.09 246 GLU A CA 1
ATOM 2018 C C . GLU A 1 246 ? -5.923 15.190 12.140 1.00 28.09 246 GLU A C 1
ATOM 2020 O O . GLU A 1 246 ? -5.329 16.055 11.504 1.00 28.09 246 GLU A O 1
ATOM 2025 N N . PHE A 1 247 ? -6.577 14.194 11.521 1.00 29.14 247 PHE A N 1
ATOM 2026 C CA . PHE A 1 247 ? -7.033 14.325 10.134 1.00 29.14 247 PHE A CA 1
ATOM 2027 C C . PHE A 1 247 ? -8.123 15.400 10.091 1.00 29.14 247 PHE A C 1
ATOM 2029 O O . PHE A 1 247 ? -9.303 15.106 10.276 1.00 29.14 247 PHE A O 1
ATOM 2036 N N . VAL A 1 248 ? -7.736 16.650 9.862 1.00 30.00 248 VAL A N 1
ATOM 2037 C CA . VAL A 1 248 ? -8.665 17.638 9.316 1.00 30.00 248 VAL A CA 1
ATOM 2038 C C . VAL A 1 248 ? -8.506 17.549 7.805 1.00 30.00 248 VAL A C 1
ATOM 2040 O O . VAL A 1 248 ? -7.499 17.978 7.246 1.00 30.00 248 VAL A O 1
ATOM 2043 N N . VAL A 1 249 ? -9.462 16.905 7.134 1.00 29.83 249 VAL A N 1
ATOM 2044 C CA . VAL A 1 249 ? -9.571 17.009 5.675 1.00 29.83 249 VAL A CA 1
ATOM 2045 C C . VAL A 1 249 ? -10.106 18.410 5.389 1.00 29.83 249 VAL A C 1
ATOM 2047 O O . VAL A 1 249 ? -11.313 18.599 5.274 1.00 29.83 249 VAL A O 1
ATOM 2050 N N . GLU A 1 250 ? -9.223 19.407 5.348 1.00 27.61 250 GLU A N 1
ATOM 2051 C CA . GLU A 1 250 ? -9.557 20.680 4.709 1.00 27.61 250 GLU A CA 1
ATOM 2052 C C . GLU A 1 250 ? -9.569 20.433 3.193 1.00 27.61 250 GLU A C 1
ATOM 2054 O O . GLU A 1 250 ? -8.581 19.962 2.616 1.00 27.61 250 GLU A O 1
ATOM 2059 N N . LEU A 1 251 ? -10.744 20.628 2.584 1.00 33.00 251 LEU A N 1
ATOM 2060 C CA . LEU A 1 251 ? -10.960 20.594 1.136 1.00 33.00 251 LEU A CA 1
ATOM 2061 C C . LEU A 1 251 ? -10.670 21.963 0.532 1.00 33.00 251 LEU A C 1
ATOM 2063 O O . LEU A 1 251 ? -11.189 22.956 1.088 1.00 33.00 251 LEU A O 1
#

Foldseek 3Di:
DDDLDDLDLCLVVVLVVLLVVDDADPLLQFFQEKEFEQHSPCSNVLSNQLSNYDQVLAQEEEEEEEDADAAKAWAPDQWDDASHPPQTAGEDDFPGHHDDNVVVVVGCRCRSNRSSHDRNHYYIYMHHHNVLDDVSVVVDDFRYRYYYHFFFFDDDPVQVADDPDPDLVVVSLVQQVQLVCCLQVVDDRDPNTDTPDVSSSVVSSVQLVQAPDRFDPPDDDPPVQDVDDDDDDNTGHIGRRRHHDDPPPDD

Secondary structure (DSSP, 8-state):
---SS---TTHHHHHHHHHTTS---TTTTT-SEEEE--STT-HHHHHHHHHT--GGG-SEEEEEEE---SS-EE-S-SEEE-SSTT-EEEBPPPSSPBPPHHHHTT-THHHHHGGGS-TTSEEEEEEE-TT---GGGGGS-TTEEEEEE--S---BGGGTB----S-HHHHHHHHHHHHHHHHHT-PPPPTT---S-HHHHHHHHHHHHTSSS---------BTTBSS-SS--TT---EEE---S------

Sequence (251 aa):
QGVNYPARKDIESYVKKLQNSFKINPNSCKTNLIMVPHAKRHDELLSYSYSQLDFNQYEQVCFICSSNMKNTCQTPFRHWQGPVSNQYFEFDKLDLPEIAPDKCLKYPQIEQQLMFFPMHLKYYCVYYGDDLNFDFLKQLKQKTLIVIVCHLTCMGKKYDFTPKVTSISEFIHESNLKIMRYIIDNEEIDTEIRVEDERLINLFKRLSKNLRQTPKLIAQSKIKETCIGLDVIESGAFIVAGGVSEFVVEL

pLDDT: mean 70.83, std 20.42, range [23.05, 96.56]